Protein AF-I7BJ18-F1 (afdb_monomer_lite)

Organism: Mycoplasma haematolamae (strain Purdue) (NCBI:txid1212765)

Sequence (193 aa):
MALPLHRVFGGVVSLLTAGSVGSVAFSAATNGAGSPAVPQHEGAAPSEDSPQTPAPEGNSGESLTGGAIATTGSSSADQEHASEDEQRSTDNGSKKLYTFQLKGPNPSSVTVLCEEGQKFDFGTDGSQKIYLGCQQDGNTDKFDSGRLLGSGNKVTCTLQSNTTTFECVVESTTKTYKFGQKYGDEYVYLDTL

Secondary structure (DSSP, 8-state):
--PPPP-----------------------------PPP-------------PPPPPPP----------------------------------PPEEEEEEEEESSS-EEEEEEEETT-EEEEEE-TT--EEEEEESSSBSSEEE-TTTT-TTEEEEEEE-TTSSEEEEEEEESS--EEEEEEETTTEEEEEE-

Structure (mmCIF, N/CA/C/O backbone):
data_AF-I7BJ18-F1
#
_entry.id   AF-I7BJ18-F1
#
loop_
_atom_site.group_PDB
_atom_site.id
_atom_site.type_symbol
_atom_site.label_atom_id
_atom_site.label_alt_id
_atom_site.label_comp_id
_atom_site.label_asym_id
_atom_site.label_entity_id
_atom_site.label_seq_id
_atom_site.pdbx_PDB_ins_code
_atom_site.Cartn_x
_atom_site.Cartn_y
_atom_site.Cartn_z
_atom_site.occupancy
_atom_site.B_iso_or_equiv
_atom_site.auth_seq_id
_atom_site.auth_comp_id
_atom_site.auth_asym_id
_atom_site.auth_atom_id
_atom_site.pdbx_PDB_model_num
ATOM 1 N N . MET A 1 1 ? 43.542 24.216 -6.828 1.00 44.41 1 MET A N 1
ATOM 2 C CA . MET A 1 1 ? 42.691 23.544 -5.823 1.00 44.41 1 MET A CA 1
ATOM 3 C C . MET A 1 1 ? 42.474 24.521 -4.681 1.00 44.41 1 MET A C 1
ATOM 5 O O . MET A 1 1 ? 43.457 24.944 -4.091 1.00 44.41 1 MET A O 1
ATOM 9 N N . ALA A 1 2 ? 41.234 24.939 -4.436 1.00 46.25 2 ALA A N 1
ATOM 10 C CA . ALA A 1 2 ? 40.868 25.853 -3.356 1.00 46.25 2 ALA A CA 1
ATOM 11 C C . ALA A 1 2 ? 39.679 25.245 -2.595 1.00 46.25 2 ALA A C 1
ATOM 13 O O . ALA A 1 2 ? 38.726 24.787 -3.222 1.00 46.25 2 ALA A O 1
ATOM 14 N N . LEU A 1 3 ? 39.793 25.175 -1.267 1.00 51.28 3 LEU A N 1
ATOM 15 C CA . LEU A 1 3 ? 38.805 24.601 -0.347 1.00 51.28 3 LEU A CA 1
ATOM 16 C C . LEU A 1 3 ? 37.671 25.606 -0.049 1.00 51.28 3 LEU A C 1
ATOM 18 O O . LEU A 1 3 ? 37.920 26.814 -0.063 1.00 51.28 3 LEU A O 1
ATOM 22 N N . PRO A 1 4 ? 36.444 25.136 0.246 1.00 53.94 4 PRO A N 1
ATOM 23 C CA . PRO A 1 4 ? 35.289 25.997 0.493 1.00 53.94 4 PRO A CA 1
ATOM 24 C C . PRO A 1 4 ? 35.313 26.627 1.896 1.00 53.94 4 PRO A C 1
ATOM 26 O O . PRO A 1 4 ? 35.559 25.953 2.895 1.00 53.94 4 PRO A O 1
ATOM 29 N N . LEU A 1 5 ? 35.003 27.927 1.977 1.00 57.88 5 LEU A N 1
ATOM 30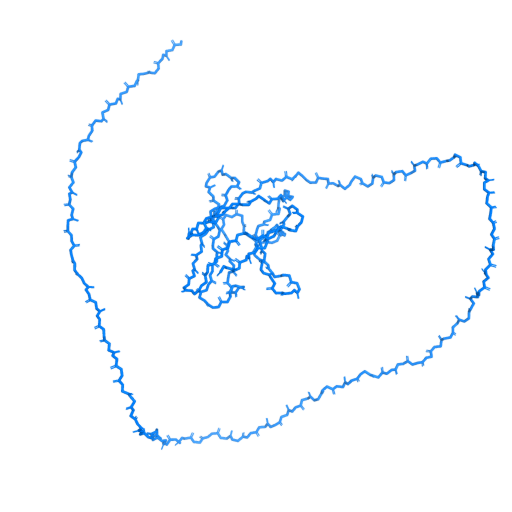 C CA . LEU A 1 5 ? 34.740 28.628 3.238 1.00 57.88 5 LEU A CA 1
ATOM 31 C C . LEU A 1 5 ? 33.285 28.402 3.676 1.00 57.88 5 LEU A C 1
ATOM 33 O O . LEU A 1 5 ? 32.350 28.857 3.017 1.00 57.88 5 LEU A O 1
ATOM 37 N N . HIS A 1 6 ? 33.104 27.774 4.836 1.00 53.34 6 HIS A N 1
ATOM 38 C CA . HIS A 1 6 ? 31.849 27.791 5.581 1.00 53.34 6 HIS A CA 1
ATOM 39 C C . HIS A 1 6 ? 31.593 29.188 6.163 1.00 53.34 6 HIS A C 1
ATOM 41 O O . HIS A 1 6 ? 32.451 29.756 6.839 1.00 53.34 6 HIS A O 1
ATOM 47 N N . ARG A 1 7 ? 30.385 29.725 5.966 1.00 56.47 7 ARG A N 1
ATOM 48 C CA . ARG A 1 7 ? 29.848 30.814 6.792 1.00 56.47 7 ARG A CA 1
ATOM 49 C C . ARG A 1 7 ? 28.524 30.368 7.398 1.00 56.47 7 ARG A C 1
ATOM 51 O O . ARG A 1 7 ? 27.516 30.273 6.710 1.00 56.47 7 ARG A O 1
ATOM 58 N N . VAL A 1 8 ? 28.575 30.078 8.694 1.00 52.97 8 VAL A N 1
ATOM 59 C CA . VAL A 1 8 ? 27.426 29.866 9.575 1.00 52.97 8 VAL A CA 1
ATOM 60 C C . VAL A 1 8 ? 27.087 31.213 10.214 1.00 52.97 8 VAL A C 1
ATOM 62 O O . VAL A 1 8 ? 27.927 31.799 10.887 1.00 52.97 8 VAL A O 1
ATOM 65 N N . PHE A 1 9 ? 25.862 31.684 10.008 1.00 51.16 9 PHE A N 1
ATOM 66 C CA . PHE A 1 9 ? 25.172 32.706 10.803 1.00 51.16 9 PHE A CA 1
ATOM 67 C C . PHE A 1 9 ? 23.719 32.199 10.871 1.00 51.16 9 PHE A C 1
ATOM 69 O O . PHE A 1 9 ? 23.129 31.952 9.829 1.00 51.16 9 PHE A O 1
ATOM 76 N N . GLY A 1 10 ? 23.108 31.856 12.004 1.00 47.41 10 GLY A N 1
ATOM 77 C CA . GLY A 1 10 ? 23.152 32.513 13.306 1.00 47.41 10 GLY A CA 1
ATOM 78 C C . GLY A 1 10 ? 21.965 33.476 13.390 1.00 47.41 10 GLY A C 1
ATOM 79 O O . GLY A 1 10 ? 22.125 34.649 13.081 1.00 47.41 10 GLY A O 1
ATOM 80 N N . GLY A 1 11 ? 20.779 32.980 13.758 1.00 49.50 11 GLY A N 1
ATOM 81 C CA . GLY A 1 11 ? 19.564 33.787 13.911 1.00 49.50 11 GLY A CA 1
ATOM 82 C C . GLY A 1 11 ? 18.607 33.161 14.925 1.00 49.50 11 GLY A C 1
ATOM 83 O O . GLY A 1 11 ? 18.247 31.995 14.810 1.00 49.50 11 GLY A O 1
ATOM 84 N N . VAL A 1 12 ? 18.279 33.934 15.955 1.00 50.31 12 VAL A N 1
ATOM 85 C CA . VAL A 1 12 ? 17.744 33.525 17.259 1.00 50.31 12 VAL A CA 1
ATOM 86 C C . VAL A 1 12 ? 16.208 33.586 17.296 1.00 50.31 12 VAL A C 1
ATOM 88 O O . VAL A 1 12 ? 15.619 34.563 16.859 1.00 50.31 12 VAL A O 1
ATOM 91 N N . VAL A 1 13 ? 15.618 32.508 17.823 1.00 50.69 13 VAL A N 1
ATOM 92 C CA . VAL A 1 13 ? 14.480 32.355 18.761 1.00 50.69 13 VAL A CA 1
ATOM 93 C C . VAL A 1 13 ? 13.380 33.441 18.876 1.00 50.69 13 VAL A C 1
ATOM 95 O O . VAL A 1 13 ? 13.643 34.617 19.103 1.00 50.69 13 VAL A O 1
ATOM 98 N N . SER A 1 14 ? 12.153 32.898 18.969 1.00 49.69 14 SER A N 1
ATOM 99 C CA . SER A 1 14 ? 10.931 33.356 19.665 1.00 49.69 14 SER A CA 1
ATOM 100 C C . SER A 1 14 ? 9.877 34.138 18.888 1.00 49.69 14 SER A C 1
ATOM 102 O O . SER A 1 14 ? 10.062 35.303 18.569 1.00 49.69 14 SER A O 1
ATOM 104 N N . LEU A 1 15 ? 8.680 33.542 18.803 1.00 50.97 15 LEU A N 1
ATOM 105 C CA . LEU A 1 15 ? 7.482 34.105 19.440 1.00 50.97 15 LEU A CA 1
ATOM 106 C C . LEU A 1 15 ? 6.403 3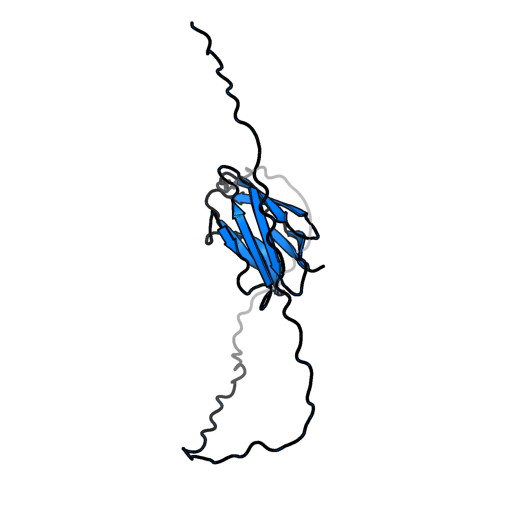3.025 19.620 1.00 50.97 15 LEU A C 1
ATOM 108 O O . LEU A 1 15 ? 5.904 32.443 18.659 1.00 50.97 15 LEU A O 1
ATOM 112 N N . LEU A 1 16 ? 6.060 32.769 20.886 1.00 52.22 16 LEU A N 1
ATOM 113 C CA . LEU A 1 16 ? 4.861 32.048 21.292 1.00 52.22 16 LEU A CA 1
ATOM 114 C C . LEU A 1 16 ? 3.628 32.769 20.737 1.00 52.22 16 LEU A C 1
ATOM 116 O O . LEU A 1 16 ? 3.476 33.971 20.946 1.00 52.22 16 LEU A O 1
ATOM 120 N N . THR A 1 17 ? 2.697 32.027 20.149 1.00 55.44 17 THR A N 1
ATOM 121 C CA . THR A 1 17 ? 1.293 32.448 20.092 1.00 55.44 17 THR A CA 1
ATOM 122 C C . THR A 1 17 ? 0.444 31.397 20.789 1.00 55.44 17 THR A C 1
ATOM 124 O O . THR A 1 17 ? 0.139 30.333 20.262 1.00 55.44 17 THR A O 1
ATOM 127 N N . ALA A 1 18 ? 0.113 31.711 22.041 1.00 52.72 18 ALA A N 1
ATOM 128 C CA . ALA A 1 18 ? -1.008 31.128 22.748 1.00 52.72 18 ALA A CA 1
ATOM 129 C C . ALA A 1 18 ? -2.306 31.630 22.095 1.00 52.72 18 ALA A C 1
ATOM 131 O O . ALA A 1 18 ? -2.473 32.832 21.896 1.00 52.72 18 ALA A O 1
ATOM 132 N N . GLY A 1 19 ? -3.219 30.716 21.775 1.00 41.09 19 GLY A N 1
ATOM 133 C CA . GLY A 1 19 ? -4.549 31.028 21.263 1.00 41.09 19 GLY A CA 1
ATOM 134 C C . GLY A 1 19 ? -5.498 29.888 21.601 1.00 41.09 19 GLY A C 1
ATOM 135 O O . GLY A 1 19 ? -5.289 28.750 21.202 1.00 41.09 19 GLY A O 1
ATOM 136 N N . SER A 1 20 ? -6.479 30.198 22.431 1.00 47.03 20 SER A N 1
ATOM 137 C CA . SER A 1 20 ? -7.282 29.287 23.240 1.00 47.03 20 SER A CA 1
ATOM 138 C C . SER A 1 20 ? -8.720 29.125 22.728 1.00 47.03 20 SER A C 1
ATOM 140 O O . SER A 1 20 ? -9.210 29.980 22.003 1.00 47.03 20 SER A O 1
ATOM 142 N N . VAL A 1 21 ? -9.388 28.084 23.250 1.00 48.81 21 VAL A N 1
ATOM 143 C CA . VAL A 1 21 ? -10.844 27.862 23.436 1.00 48.81 21 VAL A CA 1
ATOM 144 C C . VAL A 1 21 ? -11.797 27.878 22.231 1.00 48.81 21 VAL A C 1
ATOM 146 O O . VAL A 1 21 ? -11.978 28.875 21.545 1.00 48.81 21 VAL A O 1
ATOM 149 N N . GLY A 1 22 ? -12.549 26.779 22.108 1.00 36.59 22 GLY A N 1
ATOM 150 C CA . GLY A 1 22 ? -13.744 26.684 21.272 1.00 36.59 22 GLY A CA 1
ATOM 151 C C . GLY A 1 22 ? -14.438 25.329 21.392 1.00 36.59 22 GLY A C 1
ATOM 152 O O . GLY A 1 22 ? -14.440 24.550 20.448 1.00 36.59 22 GLY A O 1
ATOM 153 N N . SER A 1 23 ? -14.989 25.026 22.567 1.00 46.00 23 SER A N 1
ATOM 154 C CA . SER A 1 23 ? -15.888 23.890 22.784 1.00 46.00 23 SER A CA 1
ATOM 155 C C . SER A 1 23 ? -17.195 24.088 22.009 1.00 46.00 23 SER A C 1
ATOM 157 O O . SER A 1 23 ? -17.813 25.143 22.126 1.00 46.00 23 SER A O 1
ATOM 159 N N . VAL A 1 24 ? -17.680 23.056 21.318 1.00 49.59 24 VAL A N 1
ATOM 160 C CA . VAL A 1 24 ? -19.114 22.897 21.036 1.00 49.59 24 VAL A CA 1
ATOM 161 C C . VAL A 1 24 ? -19.542 21.524 21.531 1.00 49.59 24 VAL A C 1
ATOM 163 O O . VAL A 1 24 ? -18.969 20.503 21.158 1.00 49.59 24 VAL A O 1
ATOM 166 N N . ALA A 1 25 ? -20.518 21.517 22.430 1.00 48.25 25 ALA A N 1
ATOM 167 C CA . ALA A 1 25 ? -21.132 20.318 22.960 1.00 48.25 25 ALA A CA 1
ATOM 168 C C . ALA A 1 25 ? -22.659 20.432 22.839 1.00 48.25 25 ALA A C 1
ATOM 170 O O . ALA A 1 25 ? -23.213 21.521 22.959 1.00 48.25 25 ALA A O 1
ATOM 171 N N . PHE A 1 26 ? -23.277 19.262 22.676 1.00 43.19 26 PHE A N 1
ATOM 172 C CA . PHE A 1 26 ? -24.683 18.898 22.879 1.00 43.19 26 PHE A CA 1
ATOM 173 C C . PHE A 1 26 ? -25.773 19.432 21.939 1.00 43.19 26 PHE A C 1
ATOM 175 O O . PHE A 1 26 ? -26.137 20.602 21.933 1.00 43.19 26 PHE A O 1
ATOM 182 N N . SER A 1 27 ? -26.495 18.478 21.347 1.00 40.78 27 SER A N 1
ATOM 183 C CA . SER A 1 27 ? -27.883 18.243 21.762 1.00 40.78 27 SER A CA 1
ATOM 184 C C . SER A 1 27 ? -28.220 16.755 21.684 1.00 40.78 27 SER A C 1
ATOM 186 O O . SER A 1 27 ? -27.945 16.092 20.687 1.00 40.78 27 SER A O 1
ATOM 188 N N . ALA A 1 28 ? -28.788 16.242 22.774 1.00 45.22 28 ALA A N 1
ATOM 189 C CA . ALA A 1 28 ? -29.385 14.922 22.873 1.00 45.22 28 ALA A CA 1
ATOM 190 C C . ALA A 1 28 ? -30.916 15.051 22.876 1.00 45.22 28 ALA A C 1
ATOM 192 O O . ALA A 1 28 ? -31.449 15.975 23.481 1.00 45.22 28 ALA A O 1
ATOM 193 N N . ALA A 1 29 ? -31.554 14.052 22.261 1.00 43.38 29 ALA A N 1
ATOM 194 C CA . ALA A 1 29 ? -32.883 13.495 22.527 1.00 43.38 29 ALA A CA 1
ATOM 195 C C . ALA A 1 29 ? -34.138 14.384 22.408 1.00 43.38 29 ALA A C 1
ATOM 197 O O . ALA A 1 29 ? -34.368 15.254 23.236 1.00 43.38 29 ALA A O 1
ATOM 198 N N . THR A 1 30 ? -35.075 13.946 21.556 1.00 39.81 30 THR A N 1
ATOM 199 C CA . THR A 1 30 ? -36.433 13.594 22.012 1.00 39.81 30 THR A CA 1
ATOM 200 C C . THR A 1 30 ? -36.936 12.343 21.273 1.00 39.81 30 THR A C 1
ATOM 202 O O . THR A 1 30 ? -37.041 12.310 20.051 1.00 39.81 30 THR A O 1
ATOM 205 N N . ASN A 1 31 ? -37.251 11.289 22.031 1.00 45.75 31 ASN A N 1
ATOM 206 C CA . ASN A 1 31 ? -38.278 10.327 21.635 1.00 45.75 31 ASN A CA 1
ATOM 207 C C . ASN A 1 31 ? -39.625 11.019 21.867 1.00 45.75 31 ASN A C 1
ATOM 209 O O . ASN A 1 31 ? -39.913 11.424 22.992 1.00 45.75 31 ASN A O 1
ATOM 213 N N . GLY A 1 32 ? -40.437 11.155 20.824 1.00 37.66 32 GLY A N 1
ATOM 214 C CA . GLY A 1 32 ? -41.773 11.732 20.912 1.00 37.66 32 GLY A CA 1
ATOM 215 C C . GLY A 1 32 ? -42.575 11.384 19.668 1.00 37.66 32 GLY A C 1
ATOM 216 O O . GLY A 1 32 ? -42.289 11.872 18.581 1.00 37.66 32 GLY A O 1
ATOM 217 N N . ALA A 1 33 ? -43.546 10.494 19.844 1.00 47.16 33 ALA A N 1
ATOM 218 C CA . ALA A 1 33 ? -44.522 10.099 18.844 1.00 47.16 33 ALA A CA 1
ATOM 219 C C . ALA A 1 33 ? -45.285 11.309 18.273 1.00 47.16 33 ALA A C 1
ATOM 221 O O . ALA A 1 33 ? -45.647 12.220 19.015 1.00 47.16 33 ALA A O 1
ATOM 222 N N . GLY A 1 34 ? -45.592 11.279 16.975 1.00 39.56 34 GLY A N 1
ATOM 223 C CA . GLY A 1 34 ? -46.489 12.258 16.360 1.00 39.56 34 GLY A CA 1
ATOM 224 C C . GLY A 1 34 ? -46.372 12.304 14.840 1.00 39.56 34 GLY A C 1
ATOM 225 O O . GLY A 1 34 ? -45.480 12.952 14.316 1.00 39.56 34 GLY A O 1
ATOM 226 N N . SER A 1 35 ? -47.275 11.579 14.178 1.00 43.94 35 SER A N 1
ATOM 227 C CA . SER A 1 35 ? -47.688 11.604 12.76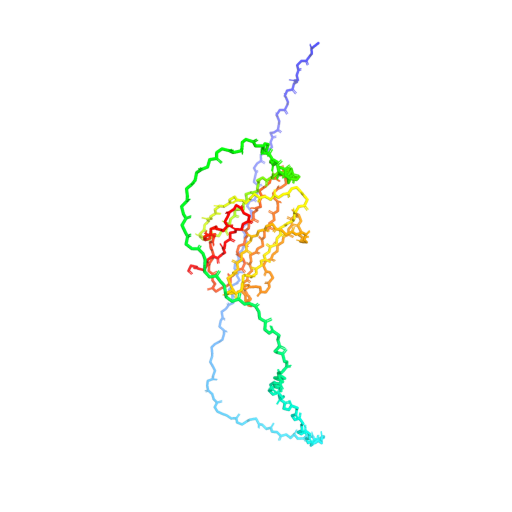5 1.00 43.94 35 SER A CA 1
ATOM 228 C C . SER A 1 35 ? -46.956 12.528 11.772 1.00 43.94 35 SER A C 1
ATOM 230 O O . SER A 1 35 ? -47.000 13.748 11.934 1.00 43.94 35 SER A O 1
ATOM 232 N N . PRO A 1 36 ? -46.473 12.013 10.624 1.00 45.72 36 PRO A N 1
ATOM 233 C CA . PRO A 1 36 ? -46.311 12.850 9.445 1.00 45.72 36 PRO A CA 1
ATOM 234 C C . PRO A 1 36 ? -47.688 13.135 8.826 1.00 45.72 36 PRO A C 1
ATOM 236 O O . PRO A 1 36 ? -48.408 12.228 8.405 1.00 45.72 36 PRO A O 1
ATOM 239 N N . ALA A 1 37 ? -48.055 14.414 8.778 1.00 40.25 37 ALA A N 1
ATOM 240 C CA . ALA A 1 37 ? -49.135 14.899 7.933 1.00 40.25 37 ALA A CA 1
ATOM 241 C C . ALA A 1 37 ? -48.735 14.727 6.458 1.00 40.25 37 ALA A C 1
ATOM 243 O O . ALA A 1 37 ? -47.749 15.303 6.002 1.00 40.25 37 ALA A O 1
ATOM 244 N N . VAL A 1 38 ? -49.514 13.930 5.729 1.00 47.12 38 VAL A N 1
ATOM 245 C CA . VAL A 1 38 ? -49.546 13.882 4.262 1.00 47.12 38 VAL A CA 1
ATOM 246 C C . VAL A 1 38 ? -50.646 14.843 3.798 1.00 47.12 38 VAL A C 1
ATOM 248 O O . VAL A 1 38 ? -51.726 14.866 4.390 1.00 47.12 38 VAL A O 1
ATOM 251 N N . PRO A 1 39 ? -50.371 15.670 2.782 1.00 43.84 39 PRO A N 1
ATOM 252 C CA . PRO A 1 39 ? -51.114 15.570 1.520 1.00 43.84 39 PRO A CA 1
ATOM 253 C C . PRO A 1 39 ? -50.107 15.525 0.357 1.00 43.84 39 PRO A C 1
ATOM 255 O O . PRO A 1 39 ? -49.268 16.406 0.215 1.00 43.84 39 PRO A O 1
ATOM 258 N N . GLN A 1 40 ? -49.979 14.415 -0.369 1.00 44.38 40 GLN A N 1
ATOM 259 C CA . GLN A 1 40 ? -50.828 14.001 -1.492 1.00 44.38 40 GLN A CA 1
ATOM 260 C C . GLN A 1 40 ? -50.900 15.074 -2.591 1.00 44.38 40 GLN A C 1
ATOM 262 O O . GLN A 1 40 ? -51.735 15.972 -2.553 1.00 44.38 40 GLN A O 1
ATOM 267 N N . HIS A 1 41 ? -50.042 14.923 -3.603 1.00 38.09 41 HIS A N 1
ATOM 268 C CA . HIS A 1 41 ? -50.435 15.208 -4.975 1.00 38.09 41 HIS A CA 1
ATOM 269 C C . HIS A 1 41 ? -50.094 13.994 -5.839 1.00 38.09 41 HIS A C 1
ATOM 271 O O . HIS A 1 41 ? -48.963 13.511 -5.863 1.00 38.09 41 HIS A O 1
ATOM 277 N N . GLU A 1 42 ? -51.144 13.485 -6.466 1.00 40.03 42 GLU A N 1
ATOM 278 C CA . GLU A 1 42 ? -51.208 12.322 -7.335 1.00 40.03 42 GLU A CA 1
ATOM 279 C C . GLU A 1 42 ? -50.384 12.484 -8.615 1.00 40.03 42 GLU A C 1
ATOM 281 O O . GLU A 1 42 ? -50.205 13.590 -9.133 1.00 40.03 42 GLU A O 1
ATOM 286 N N . GLY A 1 43 ? -49.947 11.338 -9.141 1.00 33.28 43 GLY A N 1
ATOM 287 C CA . GLY A 1 43 ? -49.306 11.212 -10.443 1.00 33.28 43 GLY A CA 1
ATOM 288 C C . GLY A 1 43 ? -48.987 9.759 -10.806 1.00 33.28 43 GLY A C 1
ATOM 289 O O . GLY A 1 43 ? -47.822 9.402 -10.863 1.00 33.28 43 GLY A O 1
ATOM 290 N N . ALA A 1 44 ? -50.040 8.965 -11.040 1.00 38.69 44 ALA A N 1
ATOM 291 C CA . ALA A 1 44 ? -50.103 7.737 -11.854 1.00 38.69 44 ALA A CA 1
ATOM 292 C C . ALA A 1 44 ? -49.229 6.500 -11.495 1.00 38.69 44 ALA A C 1
ATOM 294 O O . ALA A 1 44 ? -48.052 6.422 -11.812 1.00 38.69 44 ALA A O 1
ATOM 295 N N . ALA A 1 45 ? -49.908 5.529 -10.868 1.00 43.38 45 ALA A N 1
ATOM 296 C CA . ALA A 1 45 ? -50.036 4.077 -11.124 1.00 43.38 45 ALA A CA 1
ATOM 297 C C . ALA A 1 45 ? -48.984 3.249 -11.933 1.00 43.38 45 ALA A C 1
ATOM 299 O O . ALA A 1 45 ? -48.253 3.767 -12.768 1.00 43.38 45 ALA A O 1
ATOM 300 N N . PRO A 1 46 ? -48.963 1.914 -11.709 1.00 45.59 46 PRO A N 1
ATOM 301 C CA . PRO A 1 46 ? -47.790 1.045 -11.783 1.00 45.59 46 PRO A CA 1
ATOM 302 C C . PRO A 1 46 ? -47.629 0.328 -13.130 1.00 45.59 46 PRO A C 1
ATOM 304 O O . PRO A 1 46 ? -48.580 0.152 -13.890 1.00 45.59 46 PRO A O 1
ATOM 307 N N . SER A 1 47 ? -46.431 -0.187 -13.390 1.00 42.97 47 SER A N 1
ATOM 308 C CA . SER A 1 47 ? -46.243 -1.285 -14.339 1.00 42.97 47 SER A CA 1
ATOM 309 C C . SER A 1 47 ? -45.272 -2.288 -13.737 1.00 42.97 47 SER A C 1
ATOM 311 O O . SER A 1 47 ? -44.079 -2.033 -13.589 1.00 42.97 47 SER A O 1
ATOM 313 N N . GLU A 1 48 ? -45.856 -3.405 -13.319 1.00 49.00 48 GLU A N 1
ATOM 314 C CA . GLU A 1 48 ? -45.203 -4.697 -13.212 1.00 49.00 48 GLU A CA 1
ATOM 315 C C . GLU A 1 48 ? -44.641 -5.057 -14.592 1.00 49.00 48 GLU A C 1
ATOM 317 O O . GLU A 1 48 ? -45.390 -5.058 -15.563 1.00 49.00 48 GLU A O 1
ATOM 322 N N . ASP A 1 49 ? -43.349 -5.365 -14.683 1.00 39.66 49 ASP A N 1
ATOM 323 C CA . ASP A 1 49 ? -42.856 -6.289 -15.702 1.00 39.66 49 ASP A CA 1
ATOM 324 C C . ASP A 1 49 ? -41.555 -6.925 -15.205 1.00 39.66 49 ASP A C 1
ATOM 326 O O . ASP A 1 49 ? -40.492 -6.306 -15.133 1.00 39.66 49 ASP A O 1
ATOM 330 N N . SER A 1 50 ? -41.686 -8.173 -14.763 1.00 47.28 50 SER A N 1
ATOM 331 C CA . SER A 1 50 ? -40.570 -9.101 -14.634 1.00 47.28 50 SER A CA 1
ATOM 332 C C . SER A 1 50 ? -40.213 -9.617 -16.022 1.00 47.28 50 SER A C 1
ATOM 334 O O . SER A 1 50 ? -41.104 -10.112 -16.706 1.00 47.28 50 SER A O 1
ATOM 336 N N . PRO A 1 51 ? -38.921 -9.708 -16.360 1.00 45.09 51 PRO A N 1
ATOM 337 C CA . PRO A 1 51 ? -38.482 -10.794 -17.223 1.00 45.09 51 PRO A CA 1
ATOM 338 C C . PRO A 1 51 ? -37.838 -11.890 -16.384 1.00 45.09 51 PRO A C 1
ATOM 340 O O . PRO A 1 51 ? -36.776 -11.732 -15.781 1.00 45.09 51 PRO A O 1
ATOM 343 N N . GLN A 1 52 ? -38.537 -13.018 -16.363 1.00 40.50 52 GLN A N 1
ATOM 344 C CA . GLN A 1 52 ? -38.073 -14.303 -15.877 1.00 40.50 52 GLN A CA 1
ATOM 345 C C . GLN A 1 52 ? -36.754 -14.714 -16.540 1.00 40.50 52 GLN A C 1
ATOM 347 O O . GLN A 1 52 ? -36.547 -14.559 -17.741 1.00 40.50 52 GLN A O 1
ATOM 352 N N . THR A 1 53 ? -35.911 -15.340 -15.731 1.00 42.62 53 THR A N 1
ATOM 353 C CA . THR A 1 53 ? -34.868 -16.281 -16.131 1.00 42.62 53 THR A CA 1
ATOM 354 C C . THR A 1 53 ? -35.439 -17.395 -17.020 1.00 42.62 53 THR A C 1
ATOM 356 O O . THR A 1 53 ? -36.407 -18.040 -16.612 1.00 42.62 53 THR A O 1
ATOM 359 N N . PRO A 1 54 ? -34.794 -17.732 -18.148 1.00 44.66 54 PRO A N 1
ATOM 360 C CA . PRO A 1 54 ? -34.836 -19.084 -18.687 1.00 44.66 54 PRO A CA 1
ATOM 361 C C . PRO A 1 54 ? -33.587 -19.851 -18.239 1.00 44.66 54 PRO A C 1
ATOM 363 O O . PRO A 1 54 ? -32.453 -19.431 -18.466 1.00 44.66 54 PRO A O 1
ATOM 366 N N . ALA A 1 55 ? -33.821 -20.975 -17.567 1.00 44.78 55 ALA A N 1
ATOM 367 C CA . ALA A 1 55 ? -32.834 -22.020 -17.321 1.00 44.78 55 ALA A CA 1
ATOM 368 C C . ALA A 1 55 ? -32.446 -22.716 -18.654 1.00 44.78 55 ALA A C 1
ATOM 370 O O . ALA A 1 55 ? -33.154 -22.553 -19.649 1.00 44.78 55 ALA A O 1
ATOM 371 N N . PRO A 1 56 ? -31.328 -23.464 -18.702 1.00 46.84 56 PRO A N 1
ATOM 372 C CA . PRO A 1 56 ? -30.682 -23.869 -19.946 1.00 46.84 56 PRO A CA 1
ATOM 373 C C . PRO A 1 56 ? -31.435 -25.004 -20.646 1.00 46.84 56 PRO A C 1
ATOM 375 O O . PRO A 1 56 ? -31.725 -26.038 -20.042 1.00 46.84 56 PRO A O 1
ATOM 378 N N . GLU A 1 57 ? -31.689 -24.839 -21.943 1.00 41.66 57 GLU A N 1
ATOM 379 C CA . GLU A 1 57 ? -32.074 -25.943 -22.817 1.00 41.66 57 GLU A CA 1
ATOM 380 C C . GLU A 1 57 ? -30.840 -26.783 -23.147 1.00 41.66 57 GLU A C 1
ATOM 382 O O . GLU A 1 57 ? -29.817 -26.291 -23.629 1.00 41.66 57 GLU A O 1
ATOM 387 N N . GLY A 1 58 ? -30.939 -28.075 -22.841 1.00 35.62 58 GLY A N 1
ATOM 388 C CA . GLY A 1 58 ? -29.963 -29.066 -23.245 1.00 35.62 58 GLY A CA 1
ATOM 389 C C . GLY A 1 58 ? -29.983 -29.277 -24.754 1.00 35.62 58 GLY A C 1
ATOM 390 O O . GLY A 1 58 ? -31.042 -29.334 -25.372 1.00 35.62 58 GLY A O 1
ATOM 391 N N . ASN A 1 59 ? -28.799 -29.493 -25.320 1.00 37.44 59 ASN A N 1
ATOM 392 C CA . ASN A 1 59 ? -28.667 -30.213 -26.574 1.00 37.44 59 ASN A CA 1
ATOM 393 C C . ASN A 1 59 ? -27.867 -31.494 -26.320 1.00 37.44 59 ASN A C 1
ATOM 395 O O . ASN A 1 59 ? -26.718 -31.454 -25.883 1.00 37.44 59 ASN A O 1
ATOM 399 N N . SER A 1 60 ? -28.534 -32.622 -26.546 1.00 41.44 60 SER A N 1
ATOM 400 C CA . SER A 1 60 ? -27.991 -33.978 -26.522 1.00 41.44 60 SER A CA 1
ATOM 401 C C . SER A 1 60 ? -27.859 -34.472 -27.961 1.00 41.44 60 SER A C 1
ATOM 403 O O . SER A 1 60 ? -28.773 -34.258 -28.750 1.00 41.44 60 SER A O 1
ATOM 405 N N . GLY A 1 61 ? -26.778 -35.203 -28.250 1.00 36.94 61 GLY A N 1
ATOM 406 C CA . GLY A 1 61 ? -26.526 -35.908 -29.521 1.00 36.94 61 GLY A CA 1
ATOM 407 C C . GLY A 1 61 ? -25.434 -35.216 -30.343 1.00 36.94 61 GLY A C 1
ATOM 408 O O . GLY A 1 61 ? -25.483 -34.008 -30.514 1.00 36.94 61 GLY A O 1
ATOM 409 N N . GLU A 1 62 ? -24.370 -35.850 -30.834 1.00 39.38 62 GLU A N 1
ATOM 410 C CA . GLU A 1 62 ? -24.061 -37.253 -31.151 1.00 39.38 62 GLU A CA 1
ATOM 411 C C . GLU A 1 62 ? -22.538 -37.449 -30.953 1.00 39.38 62 GLU A C 1
ATOM 413 O O . GLU A 1 62 ? -21.741 -36.581 -31.290 1.00 39.38 62 GLU A O 1
ATOM 418 N N . SER A 1 63 ? -22.079 -38.448 -30.196 1.00 41.97 63 SER A N 1
ATOM 419 C CA . SER A 1 63 ? -21.693 -39.787 -30.672 1.00 41.97 63 SER A CA 1
ATOM 420 C C . SER A 1 63 ? -20.687 -39.804 -31.833 1.00 41.97 63 SER A C 1
ATOM 422 O O . SER A 1 63 ? -21.083 -39.936 -32.984 1.00 41.97 63 SER A O 1
ATOM 424 N N . LEU A 1 64 ? -19.386 -39.837 -31.513 1.00 45.25 64 LEU A N 1
ATOM 425 C CA . LEU A 1 64 ? -18.396 -40.571 -32.308 1.00 45.25 64 LEU A CA 1
ATOM 426 C C . LEU A 1 64 ? -17.444 -41.355 -31.389 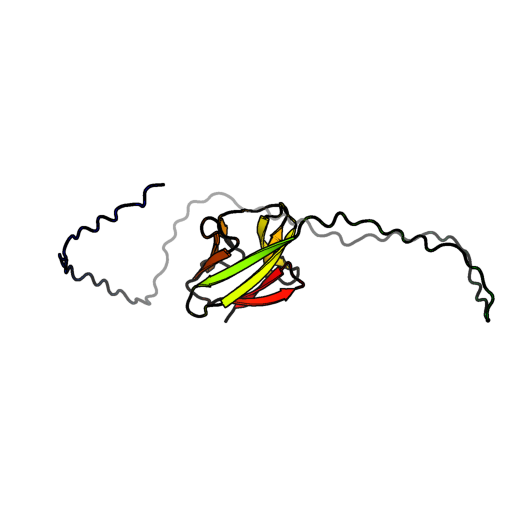1.00 45.25 64 LEU A C 1
ATOM 428 O O . LEU A 1 64 ? -16.575 -40.826 -30.707 1.00 45.25 64 LEU A O 1
ATOM 432 N N . THR A 1 65 ? -17.715 -42.654 -31.390 1.00 43.53 65 THR A N 1
ATOM 433 C CA . THR A 1 65 ? -16.873 -43.834 -31.165 1.00 43.53 65 THR A CA 1
ATOM 434 C C . THR A 1 65 ? -15.358 -43.703 -31.365 1.00 43.53 65 THR A C 1
ATOM 436 O O . THR A 1 65 ? -14.899 -43.166 -32.368 1.00 43.53 65 THR A O 1
ATOM 439 N N . GLY A 1 66 ? -14.625 -44.430 -30.509 1.00 37.34 66 GLY A N 1
ATOM 440 C CA . GLY A 1 66 ? -13.287 -44.979 -30.775 1.00 37.34 66 GLY A CA 1
ATOM 441 C C . GLY A 1 66 ? -12.250 -44.518 -29.752 1.00 37.34 66 GLY A C 1
ATOM 442 O O . GLY A 1 66 ? -11.960 -43.340 -29.668 1.00 37.34 66 GLY A O 1
ATOM 443 N N . GLY A 1 67 ? -11.620 -45.343 -28.926 1.00 36.06 67 GLY A N 1
ATOM 444 C CA . GLY A 1 67 ? -11.606 -46.785 -28.745 1.00 36.06 67 GLY A CA 1
ATOM 445 C C . GLY A 1 67 ? -10.611 -47.048 -27.610 1.00 36.06 67 GLY A C 1
ATOM 446 O O . GLY A 1 67 ? -9.563 -46.409 -27.539 1.00 36.06 67 GLY A O 1
ATOM 447 N N . ALA A 1 68 ? -10.963 -47.935 -26.685 1.00 41.81 68 ALA A N 1
ATOM 448 C CA . ALA A 1 68 ? -10.061 -48.380 -25.636 1.00 41.81 68 ALA A CA 1
ATOM 449 C C . ALA A 1 68 ? -9.062 -49.390 -26.210 1.00 41.81 68 ALA A C 1
ATOM 451 O O . ALA A 1 68 ? -9.468 -50.366 -26.838 1.00 41.81 68 ALA A O 1
ATOM 452 N N . ILE A 1 69 ? -7.777 -49.204 -25.920 1.00 46.97 69 ILE A N 1
ATOM 453 C CA . ILE A 1 69 ? -6.830 -50.313 -25.803 1.00 46.97 69 ILE A CA 1
ATOM 454 C C . ILE A 1 69 ? -5.822 -49.974 -24.714 1.00 46.97 69 ILE A C 1
ATOM 456 O O . ILE A 1 69 ? -4.985 -49.086 -24.848 1.00 46.97 69 ILE A O 1
ATOM 460 N N . ALA A 1 70 ? -5.953 -50.702 -23.611 1.00 43.88 70 ALA A N 1
ATOM 461 C CA . ALA A 1 70 ? -4.893 -50.893 -22.648 1.00 43.88 70 ALA A CA 1
ATOM 462 C C . ALA A 1 70 ? -3.761 -51.685 -23.314 1.00 43.88 70 ALA A C 1
ATOM 464 O O . ALA A 1 70 ? -4.021 -52.744 -23.884 1.00 43.88 70 ALA A O 1
ATOM 465 N N . THR A 1 71 ? -2.521 -51.220 -23.168 1.00 43.00 71 THR A N 1
ATOM 466 C CA . THR A 1 71 ? -1.340 -52.068 -23.350 1.00 43.00 71 THR A CA 1
ATOM 467 C C . THR A 1 71 ? -0.412 -51.889 -22.159 1.00 43.00 71 THR A C 1
ATOM 469 O O . THR A 1 71 ? 0.103 -50.814 -21.868 1.00 43.00 71 THR A O 1
ATOM 472 N N . THR A 1 72 ? -0.274 -52.997 -21.451 1.00 44.16 72 THR A N 1
ATOM 473 C CA . THR A 1 72 ? 0.643 -53.310 -20.365 1.00 44.16 72 THR A CA 1
ATOM 474 C C . THR A 1 72 ? 2.100 -53.300 -20.846 1.00 44.16 72 THR A C 1
ATOM 476 O O . THR A 1 72 ? 2.380 -53.803 -21.928 1.00 44.16 72 THR A O 1
ATOM 479 N N . GLY A 1 73 ? 3.032 -52.885 -19.981 1.00 37.72 73 GLY A N 1
ATOM 480 C CA . GLY A 1 73 ? 4.324 -53.576 -19.853 1.00 37.72 73 GLY A CA 1
ATOM 481 C C . GLY A 1 73 ? 5.585 -52.921 -20.437 1.00 37.72 73 GLY A C 1
ATOM 482 O O . GLY A 1 73 ? 5.860 -53.026 -21.620 1.00 37.72 73 GLY A O 1
ATOM 483 N N . SER A 1 74 ? 6.403 -52.414 -19.509 1.00 41.66 74 SER A N 1
ATOM 484 C CA . SER A 1 74 ? 7.849 -52.662 -19.345 1.00 41.66 74 SER A CA 1
ATOM 485 C C . SER A 1 74 ? 8.899 -52.230 -20.392 1.00 41.66 74 SER A C 1
ATOM 487 O O . SER A 1 74 ? 9.075 -52.853 -21.429 1.00 41.66 74 SER A O 1
ATOM 489 N N . SER A 1 75 ? 9.751 -51.314 -19.906 1.00 43.47 75 SER A N 1
ATOM 490 C CA . SER A 1 75 ? 11.226 -51.405 -19.844 1.00 43.47 75 SER A CA 1
ATOM 491 C C . SER A 1 75 ? 12.084 -51.148 -21.098 1.00 43.47 75 SER A C 1
ATOM 493 O O . SER A 1 75 ? 12.233 -52.003 -21.958 1.00 43.47 75 SER A O 1
ATOM 495 N N . SER A 1 76 ? 12.786 -50.007 -21.020 1.00 46.53 76 SER A N 1
ATOM 496 C CA . SER A 1 76 ? 14.220 -49.779 -21.295 1.00 46.53 76 SER A CA 1
ATOM 497 C C . SER A 1 76 ? 14.789 -50.048 -22.695 1.00 46.53 76 SER A C 1
ATOM 499 O O . SER A 1 76 ? 15.031 -51.196 -23.048 1.00 46.53 76 SER A O 1
ATOM 501 N N . ALA A 1 77 ? 15.193 -48.979 -23.393 1.00 44.62 77 ALA A N 1
ATOM 502 C CA . ALA A 1 77 ? 16.579 -48.769 -23.839 1.00 44.62 77 ALA A CA 1
ATOM 503 C C . ALA A 1 77 ? 16.746 -47.393 -24.512 1.00 44.62 77 ALA A C 1
ATOM 505 O O . ALA A 1 77 ? 15.889 -46.941 -25.264 1.00 44.62 77 ALA A O 1
ATOM 506 N N . ASP A 1 78 ? 17.872 -46.779 -24.173 1.00 48.62 78 ASP A N 1
ATOM 507 C CA . ASP A 1 78 ? 18.554 -45.589 -24.677 1.00 48.62 78 ASP A CA 1
ATOM 508 C C . ASP A 1 78 ? 18.102 -44.980 -26.014 1.00 48.62 78 ASP A C 1
ATOM 510 O O . ASP A 1 78 ? 18.238 -45.577 -27.084 1.00 48.62 78 ASP A O 1
ATOM 514 N N . GLN A 1 79 ? 17.730 -43.699 -25.957 1.00 49.66 79 GLN A N 1
ATOM 515 C CA . GLN A 1 79 ? 17.953 -42.788 -27.072 1.00 49.66 79 GLN A CA 1
ATOM 516 C C . GLN A 1 79 ? 18.340 -41.405 -26.535 1.00 49.66 79 GLN A C 1
ATOM 518 O O . GLN A 1 79 ? 17.503 -40.611 -26.112 1.00 49.66 79 GLN A O 1
ATOM 523 N N . GLU A 1 80 ? 19.648 -41.144 -26.531 1.00 52.44 80 GLU A N 1
ATOM 524 C CA . GLU A 1 80 ? 20.197 -39.793 -26.526 1.00 52.44 80 GLU A CA 1
ATOM 525 C C . GLU A 1 80 ? 19.658 -39.051 -27.752 1.00 52.44 80 GLU A C 1
ATOM 527 O O . GLU A 1 80 ? 19.997 -39.389 -28.886 1.00 52.44 80 GLU A O 1
ATOM 532 N N . HIS A 1 81 ? 18.839 -38.025 -27.541 1.00 45.25 81 HIS A N 1
ATOM 533 C CA . HIS A 1 81 ? 18.764 -36.921 -28.484 1.00 45.25 81 HIS A CA 1
ATOM 534 C C . HIS A 1 81 ? 18.275 -35.662 -27.776 1.00 45.25 81 HIS A C 1
ATOM 536 O O . HIS A 1 81 ? 17.136 -35.589 -27.330 1.00 45.25 81 HIS A O 1
ATOM 542 N N . ALA A 1 82 ? 19.213 -34.721 -27.671 1.00 51.44 82 ALA A N 1
ATOM 543 C CA . ALA A 1 82 ? 19.045 -33.284 -27.535 1.00 51.44 82 ALA A CA 1
ATOM 544 C C . ALA A 1 82 ? 17.866 -32.810 -26.676 1.00 51.44 82 ALA A C 1
ATOM 546 O O . ALA A 1 82 ? 16.728 -32.717 -27.127 1.00 51.44 82 ALA A O 1
ATOM 547 N N . SER A 1 83 ? 18.208 -32.387 -25.461 1.00 49.69 83 SER A N 1
ATOM 548 C CA . SER A 1 83 ? 17.484 -31.367 -24.720 1.00 49.69 83 SER A CA 1
ATOM 549 C C . SER A 1 83 ? 17.246 -30.156 -25.628 1.00 49.69 83 SER A C 1
ATOM 551 O O . SER A 1 83 ? 18.090 -29.268 -25.740 1.00 49.69 83 SER A O 1
ATOM 553 N N . GLU A 1 84 ? 16.092 -30.104 -26.283 1.00 47.81 84 GLU A N 1
ATOM 554 C CA . GLU A 1 84 ? 15.474 -28.832 -26.621 1.00 47.81 84 GLU A CA 1
ATOM 555 C C . GLU A 1 84 ? 14.895 -28.298 -25.311 1.00 47.81 84 GLU A C 1
ATOM 557 O O . GLU A 1 84 ? 13.703 -28.384 -25.021 1.00 47.81 84 GLU A O 1
ATOM 562 N N . ASP A 1 85 ? 15.805 -27.782 -24.480 1.00 45.44 85 ASP A N 1
ATOM 563 C CA . ASP A 1 85 ? 15.514 -26.630 -23.646 1.00 45.44 85 ASP A CA 1
ATOM 564 C C . ASP A 1 85 ? 14.957 -25.566 -24.605 1.00 45.44 85 ASP A C 1
ATOM 566 O O . ASP A 1 85 ? 15.681 -24.711 -25.120 1.00 45.44 85 ASP A O 1
ATOM 570 N N . GLU A 1 86 ? 13.641 -25.583 -24.835 1.00 43.56 86 GLU A N 1
ATOM 571 C CA . GLU A 1 86 ? 12.890 -24.347 -25.007 1.00 43.56 86 GLU A CA 1
ATOM 572 C C . GLU A 1 86 ? 12.986 -23.594 -23.675 1.00 43.56 86 GLU A C 1
ATOM 574 O O . GLU A 1 86 ? 12.018 -23.384 -22.942 1.00 43.56 86 GLU A O 1
ATOM 579 N N . GLN A 1 87 ? 14.203 -23.133 -23.387 1.00 50.97 87 GLN A N 1
ATOM 580 C CA . GLN A 1 87 ? 14.459 -21.935 -22.638 1.00 50.97 87 GLN A CA 1
ATOM 581 C C . GLN A 1 87 ? 13.882 -20.819 -23.497 1.00 50.97 87 GLN A C 1
ATOM 583 O O . GLN A 1 87 ? 14.570 -20.081 -24.203 1.00 50.97 87 GLN A O 1
ATOM 588 N N . ARG A 1 88 ? 12.550 -20.733 -23.451 1.00 42.62 88 ARG A N 1
ATOM 589 C CA . ARG A 1 88 ? 11.823 -19.502 -23.642 1.00 42.62 88 ARG A CA 1
ATOM 590 C C . ARG A 1 88 ? 12.481 -18.590 -22.627 1.00 42.62 88 ARG A C 1
ATOM 592 O O . ARG A 1 88 ? 12.213 -18.685 -21.433 1.00 42.62 88 ARG A O 1
ATOM 599 N N . SER A 1 89 ? 13.450 -17.814 -23.095 1.00 47.53 89 SER A N 1
ATOM 600 C CA . SER A 1 89 ? 13.928 -16.633 -22.409 1.00 47.53 89 SER A CA 1
ATOM 601 C C . SER A 1 89 ? 12.684 -15.780 -22.247 1.00 47.53 89 SER A C 1
ATOM 603 O O . SER A 1 89 ? 12.337 -14.996 -23.126 1.00 47.53 89 SER A O 1
ATOM 605 N N . THR A 1 90 ? 11.929 -16.050 -21.182 1.00 47.81 90 THR A N 1
ATOM 606 C CA . THR A 1 90 ? 10.951 -15.138 -20.636 1.00 47.81 90 THR A CA 1
ATOM 607 C C . THR A 1 90 ? 11.778 -13.897 -20.443 1.00 47.81 90 THR A C 1
ATOM 609 O O . THR A 1 90 ? 12.749 -13.928 -19.684 1.00 47.81 90 THR A O 1
ATOM 612 N N . ASP A 1 91 ? 11.502 -12.900 -21.276 1.00 50.66 91 ASP A N 1
ATOM 613 C CA . ASP A 1 91 ? 12.080 -11.577 -21.188 1.00 50.66 91 ASP A CA 1
ATOM 614 C C . ASP A 1 91 ? 11.929 -11.176 -19.722 1.00 50.66 91 ASP A C 1
ATOM 616 O O . ASP A 1 91 ? 10.824 -10.920 -19.243 1.00 50.66 91 ASP A O 1
ATOM 620 N N . ASN A 1 92 ? 13.005 -11.364 -18.955 1.00 57.34 92 ASN A N 1
ATOM 621 C CA . ASN A 1 92 ? 12.995 -11.207 -17.513 1.00 57.34 92 ASN A CA 1
ATOM 622 C C . ASN A 1 92 ? 13.115 -9.704 -17.336 1.00 57.34 92 ASN A C 1
ATOM 624 O O . ASN A 1 92 ? 14.203 -9.187 -17.071 1.00 57.34 92 ASN A O 1
ATOM 628 N N . GLY A 1 93 ? 12.000 -9.018 -17.599 1.00 70.19 93 GLY A N 1
ATOM 629 C CA . GLY A 1 93 ? 11.884 -7.583 -17.462 1.00 70.19 93 GLY A CA 1
ATOM 630 C C . GLY A 1 93 ? 12.495 -7.190 -16.128 1.00 70.19 93 GLY A C 1
ATOM 631 O O . GLY A 1 93 ? 12.301 -7.875 -15.116 1.00 70.19 93 GLY A O 1
ATOM 632 N N . SER A 1 94 ? 13.315 -6.141 -16.140 1.00 90.12 94 SER A N 1
ATOM 633 C CA . SER A 1 94 ? 14.034 -5.695 -14.952 1.00 90.12 94 SER A CA 1
ATOM 634 C C . SER A 1 94 ? 13.056 -5.579 -13.783 1.00 90.12 94 SER A C 1
ATOM 636 O O . SER A 1 94 ? 12.094 -4.816 -13.842 1.00 90.12 94 SER A O 1
ATOM 638 N N . LYS A 1 95 ? 13.264 -6.351 -12.714 1.00 93.00 95 LYS A N 1
ATOM 639 C CA . LYS A 1 95 ? 12.405 -6.278 -11.528 1.00 93.00 95 LYS A CA 1
ATOM 640 C C . LYS A 1 95 ? 12.898 -5.187 -10.587 1.00 93.00 95 LYS A C 1
ATOM 642 O O . LYS A 1 95 ? 14.100 -5.033 -10.371 1.00 93.00 95 LYS A O 1
ATOM 647 N N . LYS A 1 96 ? 11.972 -4.447 -9.983 1.00 93.69 96 LYS A N 1
ATOM 648 C CA . LYS A 1 96 ? 12.251 -3.347 -9.062 1.00 93.69 96 LYS A CA 1
ATOM 649 C C . LYS A 1 96 ? 11.491 -3.529 -7.754 1.00 93.69 96 LYS A C 1
ATOM 651 O O . LYS A 1 96 ? 10.299 -3.821 -7.744 1.00 93.69 96 LYS A O 1
ATOM 656 N N . LEU A 1 97 ? 12.210 -3.372 -6.642 1.00 95.38 97 LEU A N 1
ATOM 657 C CA . LEU A 1 97 ? 11.672 -3.545 -5.296 1.00 95.38 97 LEU A CA 1
ATOM 658 C C . LEU A 1 97 ? 11.159 -2.211 -4.743 1.00 95.38 97 LEU A C 1
ATOM 660 O O . LEU A 1 97 ? 11.894 -1.220 -4.683 1.00 95.38 97 LEU A O 1
ATOM 664 N N . TYR A 1 98 ? 9.915 -2.219 -4.287 1.00 96.31 98 TYR A N 1
ATOM 665 C CA . TYR A 1 98 ? 9.236 -1.081 -3.685 1.00 96.31 98 TYR A CA 1
ATOM 666 C C . TYR A 1 98 ? 8.867 -1.388 -2.242 1.00 96.31 98 TYR A C 1
ATOM 668 O O . TYR A 1 98 ? 8.550 -2.526 -1.903 1.00 96.31 98 TYR A O 1
ATOM 676 N N . THR A 1 99 ? 8.929 -0.378 -1.380 1.00 97.50 99 THR A N 1
ATOM 677 C CA . THR A 1 99 ? 8.603 -0.509 0.045 1.00 97.50 99 THR A CA 1
ATOM 678 C C . THR A 1 99 ? 7.353 0.292 0.360 1.00 97.50 99 THR A C 1
ATOM 680 O O . THR A 1 99 ? 7.292 1.476 0.061 1.00 97.50 99 THR A O 1
ATOM 683 N N . PHE A 1 100 ? 6.376 -0.317 1.016 1.00 97.88 100 PHE A N 1
ATOM 684 C CA . PHE A 1 100 ? 5.150 0.337 1.460 1.00 97.88 100 PHE A CA 1
ATOM 685 C C . PHE A 1 100 ? 5.168 0.425 2.977 1.00 97.88 100 PHE A C 1
ATOM 687 O O . PHE A 1 100 ? 5.294 -0.593 3.652 1.00 97.88 100 PHE A O 1
ATOM 694 N N . GLN A 1 101 ? 5.047 1.636 3.515 1.00 97.75 101 GLN A N 1
ATOM 695 C CA . GLN A 1 101 ? 5.030 1.898 4.950 1.00 97.75 101 GLN A CA 1
ATOM 696 C C . GLN A 1 101 ? 3.652 2.394 5.365 1.00 97.75 101 GLN A C 1
ATOM 698 O O . GLN A 1 101 ? 3.299 3.539 5.094 1.00 97.75 101 GLN A O 1
ATOM 703 N N . LEU A 1 102 ? 2.890 1.562 6.064 1.00 97.31 102 LEU A N 1
ATOM 704 C CA . LEU A 1 102 ? 1.621 1.964 6.645 1.00 97.31 102 LEU A CA 1
ATOM 705 C C . LEU A 1 102 ? 1.882 2.762 7.923 1.00 97.31 102 LEU A C 1
ATOM 707 O O . LEU A 1 102 ? 2.479 2.255 8.874 1.00 97.31 102 LEU A O 1
ATOM 711 N N . LYS A 1 103 ? 1.438 4.014 7.941 1.00 94.12 103 LYS A N 1
ATOM 712 C CA . LYS A 1 103 ? 1.416 4.902 9.102 1.00 94.12 103 LYS A CA 1
ATOM 713 C C . LYS A 1 103 ? 0.055 4.807 9.784 1.00 94.12 103 LYS A C 1
ATOM 715 O O . LYS A 1 103 ? -0.977 4.637 9.135 1.00 94.12 103 LYS A O 1
ATOM 720 N N . GLY A 1 104 ? 0.053 4.957 11.101 1.00 84.56 104 GLY A N 1
ATOM 721 C CA . GLY A 1 104 ? -1.157 4.922 11.913 1.00 84.56 104 GLY A CA 1
ATOM 722 C C . GLY A 1 104 ? -0.899 4.299 13.284 1.00 84.56 104 GLY A C 1
ATOM 723 O O . GLY A 1 104 ? 0.258 4.187 13.690 1.00 84.56 104 GLY A O 1
ATOM 724 N N . PRO A 1 105 ? -1.962 3.867 13.985 1.00 84.69 105 PRO A N 1
ATOM 725 C CA . PRO A 1 105 ? -1.852 3.239 15.303 1.00 84.69 105 PRO A CA 1
ATOM 726 C C . PRO A 1 105 ? -1.034 1.941 15.294 1.00 84.69 105 PRO A C 1
ATOM 728 O O . PRO A 1 105 ? -0.387 1.615 16.282 1.00 84.69 105 PRO A O 1
ATOM 731 N N . ASN A 1 106 ? -1.052 1.223 14.167 1.00 87.06 106 ASN A N 1
ATOM 732 C CA . ASN A 1 106 ? -0.349 -0.041 13.967 1.00 87.06 106 ASN A CA 1
ATOM 733 C C . ASN A 1 106 ? 0.588 0.082 12.758 1.00 87.06 106 ASN A C 1
ATOM 735 O O . ASN A 1 106 ? 0.234 -0.353 11.657 1.00 87.06 106 ASN A O 1
ATOM 739 N N . PRO A 1 107 ? 1.754 0.732 12.918 1.00 92.94 107 PRO A N 1
ATOM 740 C CA . PRO A 1 107 ? 2.667 0.922 11.808 1.00 92.94 107 PRO A CA 1
ATOM 741 C C . PRO A 1 107 ? 3.189 -0.426 11.304 1.00 92.94 107 PRO A C 1
ATOM 743 O O . PRO A 1 107 ? 3.553 -1.301 12.089 1.00 92.94 107 PRO A O 1
ATOM 746 N N . SER A 1 108 ? 3.236 -0.596 9.986 1.00 96.62 108 SER A N 1
ATOM 747 C CA . SER A 1 108 ? 3.765 -1.806 9.346 1.00 96.62 108 SER A CA 1
ATOM 748 C C . SER A 1 108 ? 4.488 -1.459 8.050 1.00 96.62 108 SER A C 1
ATOM 750 O O . SER A 1 108 ? 4.264 -0.400 7.469 1.00 96.62 108 SER A O 1
ATOM 752 N N . SER A 1 109 ? 5.395 -2.331 7.615 1.00 97.12 109 SER A N 1
ATOM 753 C CA . SER A 1 109 ? 6.155 -2.151 6.380 1.00 97.12 109 SER A CA 1
ATOM 754 C C . SER A 1 109 ? 6.199 -3.459 5.609 1.00 97.12 109 SER A C 1
ATOM 756 O O . SER A 1 109 ? 6.354 -4.521 6.210 1.00 97.12 109 SER A O 1
ATOM 758 N N . VAL A 1 110 ? 6.080 -3.381 4.290 1.00 97.75 110 VAL A N 1
ATOM 759 C CA . VAL A 1 110 ? 6.176 -4.534 3.395 1.00 97.75 110 VAL A CA 1
ATOM 760 C C . VAL A 1 110 ? 6.891 -4.141 2.114 1.00 97.75 110 VAL A C 1
ATOM 762 O O . VAL A 1 110 ? 6.824 -2.993 1.680 1.00 97.75 110 VAL A O 1
ATOM 765 N N . THR A 1 111 ? 7.585 -5.095 1.506 1.00 97.25 111 THR A N 1
ATOM 766 C CA . THR A 1 111 ? 8.207 -4.918 0.198 1.00 97.25 111 THR A CA 1
ATOM 767 C C . THR A 1 111 ? 7.455 -5.700 -0.867 1.00 97.25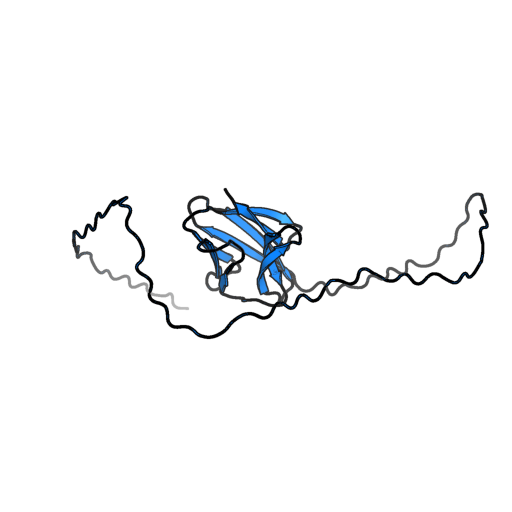 111 THR A C 1
ATOM 769 O O . THR A 1 111 ? 7.022 -6.829 -0.624 1.00 97.25 111 THR A O 1
ATOM 772 N N . VAL A 1 112 ? 7.314 -5.099 -2.043 1.00 96.88 112 VAL A N 1
ATOM 773 C CA . VAL A 1 112 ? 6.675 -5.681 -3.225 1.00 96.88 112 VAL A CA 1
ATOM 774 C C . VAL A 1 112 ? 7.636 -5.546 -4.400 1.00 96.88 112 VAL A C 1
ATOM 776 O O . VAL A 1 112 ? 8.245 -4.491 -4.591 1.00 96.88 112 VAL A O 1
ATOM 779 N N . LEU A 1 113 ? 7.815 -6.625 -5.152 1.00 95.56 113 LEU A N 1
ATOM 780 C CA . LEU A 1 113 ? 8.666 -6.675 -6.332 1.00 95.56 113 LEU A CA 1
ATOM 781 C C . LEU A 1 113 ? 7.781 -6.545 -7.573 1.00 95.56 113 LEU A C 1
ATOM 783 O O . LEU A 1 113 ? 6.906 -7.378 -7.756 1.00 95.56 113 LEU A O 1
ATOM 787 N N . CYS A 1 114 ? 8.017 -5.532 -8.404 1.00 93.44 114 CYS A N 1
ATOM 788 C CA . CYS A 1 114 ? 7.280 -5.322 -9.653 1.00 93.44 114 CYS A CA 1
ATOM 789 C C . CYS A 1 114 ? 8.204 -5.412 -10.857 1.00 93.44 114 CYS A C 1
ATOM 791 O O . CYS A 1 114 ? 9.394 -5.107 -10.752 1.00 93.44 114 CYS A O 1
ATOM 793 N N . GLU A 1 115 ? 7.653 -5.755 -12.012 1.00 93.94 115 GLU A N 1
ATOM 794 C CA . GLU A 1 115 ? 8.355 -5.578 -13.281 1.00 93.94 115 GLU A CA 1
ATOM 795 C C . GLU A 1 115 ? 8.450 -4.088 -13.639 1.00 93.94 115 GLU A C 1
ATOM 797 O O . GLU A 1 115 ? 7.616 -3.265 -13.244 1.00 93.94 115 GLU A O 1
ATOM 802 N N . GLU A 1 116 ? 9.494 -3.714 -14.374 1.00 90.06 116 GLU A N 1
ATOM 803 C CA . GLU A 1 116 ? 9.683 -2.345 -14.840 1.00 90.06 116 GLU A CA 1
ATOM 804 C C . GLU A 1 116 ? 8.495 -1.879 -15.699 1.00 90.06 116 GLU A C 1
ATOM 806 O O . GLU A 1 116 ? 8.039 -2.571 -16.605 1.00 90.06 116 GLU A O 1
ATOM 811 N N . GLY A 1 117 ? 7.976 -0.686 -15.395 1.00 88.44 117 GLY A N 1
ATOM 812 C CA . GLY A 1 117 ? 6.819 -0.100 -16.079 1.00 88.44 117 GLY A CA 1
ATOM 813 C C . GLY A 1 117 ? 5.461 -0.433 -15.456 1.00 88.44 117 GLY A C 1
ATOM 814 O O . GLY A 1 117 ? 4.494 0.274 -15.743 1.00 88.44 117 GLY A O 1
ATOM 815 N N . GLN A 1 118 ? 5.378 -1.424 -14.561 1.00 92.62 118 GLN A N 1
ATOM 816 C CA . GLN A 1 118 ? 4.161 -1.666 -13.786 1.00 92.62 118 GLN A CA 1
ATOM 817 C C . GLN A 1 118 ? 3.919 -0.544 -12.767 1.00 92.62 118 GLN A C 1
ATOM 819 O O . GLN A 1 118 ? 4.845 0.073 -12.230 1.00 92.62 118 GLN A O 1
ATOM 824 N N . LYS A 1 119 ? 2.641 -0.279 -12.506 1.00 93.50 119 LYS A N 1
ATOM 825 C CA . LYS A 1 119 ? 2.148 0.723 -11.559 1.00 93.50 119 LYS A CA 1
ATOM 826 C C . LYS A 1 119 ? 1.543 0.042 -10.338 1.00 93.50 119 LYS A C 1
ATOM 828 O O . LYS A 1 119 ? 1.445 -1.180 -10.287 1.00 93.50 119 LYS A O 1
ATOM 833 N N . PHE A 1 120 ? 1.141 0.837 -9.354 1.00 94.56 120 PHE A N 1
ATOM 834 C CA . PHE A 1 120 ? 0.526 0.329 -8.133 1.00 94.56 120 PHE A CA 1
ATOM 835 C C . PHE A 1 120 ? -0.948 0.667 -8.099 1.00 94.56 120 PHE A C 1
ATOM 837 O O . PHE A 1 120 ? -1.346 1.780 -8.458 1.00 94.56 120 PHE A O 1
ATOM 844 N N . ASP A 1 121 ? -1.730 -0.284 -7.608 1.00 96.56 121 ASP A N 1
ATOM 845 C CA . ASP A 1 121 ? -3.111 -0.034 -7.244 1.00 96.56 121 ASP A CA 1
ATOM 846 C C . ASP A 1 121 ? -3.583 -1.022 -6.172 1.00 96.56 121 ASP A C 1
ATOM 848 O O . ASP A 1 121 ? -2.941 -2.045 -5.893 1.00 96.56 121 ASP A O 1
ATOM 852 N N . PHE A 1 122 ? -4.724 -0.705 -5.575 1.00 96.88 122 PHE A N 1
ATOM 853 C CA . PHE A 1 122 ? -5.469 -1.635 -4.749 1.00 96.88 122 PHE A CA 1
ATOM 854 C C . PHE A 1 122 ? -6.403 -2.484 -5.613 1.00 96.88 122 PHE A C 1
ATOM 856 O O . PHE A 1 122 ? -6.999 -2.010 -6.576 1.00 96.88 122 PHE A O 1
ATOM 863 N N . GLY A 1 123 ? -6.567 -3.748 -5.241 1.00 95.25 123 GLY A N 1
ATOM 864 C CA . GLY A 1 123 ? -7.479 -4.670 -5.907 1.00 95.25 123 GLY A CA 1
ATOM 865 C C . GLY A 1 123 ? -8.233 -5.545 -4.919 1.00 95.25 123 GLY A C 1
ATOM 866 O O . GLY A 1 123 ? -7.955 -5.545 -3.720 1.00 95.25 123 GLY A O 1
ATOM 867 N N . THR A 1 124 ? -9.203 -6.293 -5.434 1.00 95.25 124 THR A N 1
ATOM 868 C CA . THR A 1 124 ? -9.916 -7.350 -4.708 1.00 95.25 124 THR A CA 1
ATOM 869 C C . THR A 1 124 ? -9.570 -8.689 -5.325 1.00 95.25 124 THR A C 1
ATOM 871 O O . THR A 1 124 ? -9.639 -8.827 -6.546 1.00 95.25 124 THR A O 1
ATOM 874 N N . ASP A 1 125 ? -9.275 -9.694 -4.509 1.00 91.31 125 ASP A N 1
ATOM 875 C CA . ASP A 1 125 ? -9.295 -11.065 -5.010 1.00 91.31 125 ASP A CA 1
ATOM 876 C C . ASP A 1 125 ? -10.741 -11.571 -5.191 1.00 91.31 125 ASP A C 1
ATOM 878 O O . ASP A 1 125 ? -11.714 -10.921 -4.794 1.00 91.31 125 ASP A O 1
ATOM 882 N N . GLY A 1 126 ? -10.904 -12.762 -5.775 1.00 89.19 126 GLY A N 1
ATOM 883 C CA . GLY A 1 126 ? -12.221 -13.390 -5.955 1.00 89.19 126 GLY A CA 1
ATOM 884 C C . GLY A 1 126 ? -12.974 -13.687 -4.646 1.00 89.19 126 GLY A C 1
ATOM 885 O O . GLY A 1 126 ? -14.153 -14.025 -4.688 1.00 89.19 126 GLY A O 1
ATOM 886 N N . SER A 1 127 ? -12.319 -13.543 -3.489 1.00 93.06 127 SER A N 1
ATOM 887 C CA . SER A 1 127 ? -12.897 -13.687 -2.147 1.00 93.06 127 SER A CA 1
ATOM 888 C C . SER A 1 127 ? -13.176 -12.338 -1.469 1.00 93.06 127 SER A C 1
ATOM 890 O O . SER A 1 127 ? -13.446 -12.306 -0.269 1.00 93.06 127 SER A O 1
ATOM 892 N N . GLN A 1 128 ? -13.114 -11.227 -2.214 1.00 92.38 128 GLN A N 1
ATOM 893 C CA . GLN A 1 128 ? -13.281 -9.853 -1.723 1.00 92.38 128 GLN A CA 1
ATOM 894 C C . GLN A 1 128 ? -12.209 -9.394 -0.722 1.00 92.38 128 GLN A C 1
ATOM 896 O O . GLN A 1 128 ? -12.401 -8.391 -0.030 1.00 92.38 128 GLN A O 1
ATOM 901 N N . LYS A 1 129 ? -11.064 -10.080 -0.630 1.00 94.81 129 LYS A N 1
ATOM 902 C CA . LYS A 1 129 ? -9.940 -9.579 0.164 1.00 94.81 129 LYS A CA 1
ATOM 903 C C . LYS A 1 129 ? -9.230 -8.479 -0.604 1.00 94.81 129 LYS A C 1
ATOM 905 O O . LYS A 1 129 ? -8.922 -8.641 -1.784 1.00 94.81 129 LYS A O 1
ATOM 910 N N . ILE A 1 130 ? -8.948 -7.377 0.083 1.00 97.06 130 ILE A N 1
ATOM 911 C CA . ILE A 1 130 ? -8.263 -6.238 -0.523 1.00 97.06 130 ILE A CA 1
ATOM 912 C C . ILE A 1 130 ? -6.761 -6.479 -0.491 1.00 97.06 130 ILE A C 1
ATOM 914 O O . ILE A 1 130 ? -6.209 -6.818 0.556 1.00 97.06 130 ILE A O 1
ATOM 918 N N . TYR A 1 131 ? -6.100 -6.270 -1.621 1.00 97.50 131 TYR A N 1
ATOM 919 C CA . TYR A 1 131 ? -4.650 -6.326 -1.735 1.00 97.50 131 TYR A CA 1
ATOM 920 C C . TYR A 1 131 ? -4.091 -5.041 -2.338 1.00 97.50 131 TYR A C 1
ATOM 922 O O . TYR A 1 131 ? -4.797 -4.283 -3.000 1.00 97.50 131 TYR A O 1
ATOM 930 N N . LEU A 1 132 ? -2.804 -4.820 -2.101 1.00 97.19 132 LEU A N 1
ATOM 931 C CA . LEU A 1 132 ? -1.955 -3.860 -2.788 1.00 97.19 132 LEU A CA 1
ATOM 932 C C . LEU A 1 132 ? -0.949 -4.651 -3.622 1.00 97.19 132 LEU A C 1
ATOM 934 O O . LEU A 1 132 ? -0.368 -5.620 -3.126 1.00 97.19 132 LEU A O 1
ATOM 938 N N . GLY A 1 133 ? -0.731 -4.247 -4.870 1.00 95.56 133 GLY A N 1
ATOM 939 C CA . GLY A 1 133 ? 0.276 -4.884 -5.714 1.00 95.56 133 GLY A CA 1
ATOM 940 C C . GLY A 1 133 ? 0.540 -4.157 -7.022 1.00 95.56 133 GLY A C 1
ATOM 941 O O . GLY A 1 133 ? 0.060 -3.042 -7.237 1.00 95.56 133 GLY A O 1
ATOM 942 N N . CYS A 1 134 ? 1.328 -4.807 -7.873 1.00 93.81 134 CYS A N 1
ATOM 943 C CA . CYS A 1 134 ? 1.712 -4.304 -9.187 1.00 93.81 134 CYS A CA 1
ATOM 944 C C . CYS A 1 134 ? 0.611 -4.586 -10.224 1.00 93.81 134 CYS A C 1
ATOM 946 O O . CYS A 1 134 ? 0.063 -5.690 -10.269 1.00 93.81 134 CYS A O 1
ATOM 948 N N . GLN A 1 135 ? 0.290 -3.603 -11.065 1.00 92.31 135 GLN A N 1
ATOM 949 C CA . GLN A 1 135 ? -0.693 -3.693 -12.151 1.00 92.31 135 GLN A CA 1
ATOM 950 C C . GLN A 1 135 ? -0.198 -2.956 -13.407 1.00 92.31 135 GLN A C 1
ATOM 952 O O . GLN A 1 135 ? 0.737 -2.157 -13.344 1.00 92.31 135 GLN A O 1
ATOM 957 N N . GLN A 1 136 ? -0.805 -3.226 -14.570 1.00 88.12 136 GLN A N 1
ATOM 958 C CA . GLN A 1 136 ? -0.475 -2.505 -15.814 1.00 88.12 136 GLN A CA 1
ATOM 959 C C . GLN A 1 136 ? -0.997 -1.061 -15.793 1.00 88.12 136 GLN A C 1
ATOM 961 O O . GLN A 1 136 ? -0.319 -0.133 -16.238 1.00 88.12 136 GLN A O 1
ATOM 966 N N . ASP A 1 137 ? -2.179 -0.874 -15.214 1.00 84.31 137 ASP A N 1
ATOM 967 C CA . ASP A 1 137 ? -2.799 0.425 -14.989 1.00 84.31 137 ASP A CA 1
ATOM 968 C C . ASP A 1 137 ? -2.623 0.877 -13.534 1.00 84.31 137 ASP A C 1
ATOM 970 O O . ASP A 1 137 ? -2.240 0.101 -12.662 1.00 84.31 137 ASP A O 1
ATOM 974 N N . GLY A 1 138 ? -2.862 2.165 -13.276 1.00 83.75 138 GLY A N 1
ATOM 975 C CA . GLY A 1 138 ? -2.740 2.756 -11.941 1.00 83.75 138 GLY A CA 1
ATOM 976 C C . GLY A 1 138 ? -1.938 4.053 -11.927 1.00 83.75 138 GLY A C 1
ATOM 977 O O . GLY A 1 138 ? -1.798 4.740 -12.950 1.00 83.75 138 GLY A O 1
ATOM 978 N N . ASN A 1 139 ? -1.395 4.386 -10.755 1.00 86.81 139 ASN A N 1
ATOM 979 C CA . ASN A 1 139 ? -0.628 5.609 -10.522 1.00 86.81 139 ASN A CA 1
ATOM 980 C C . ASN A 1 139 ? 0.779 5.287 -9.990 1.00 86.81 139 ASN A C 1
ATOM 982 O O . ASN A 1 139 ? 0.979 4.316 -9.262 1.00 86.81 139 ASN A O 1
ATOM 986 N N . THR A 1 140 ? 1.765 6.095 -10.375 1.00 86.81 140 THR A N 1
ATOM 987 C CA . THR A 1 140 ? 3.167 5.934 -9.962 1.00 86.81 140 THR A CA 1
ATOM 988 C C . THR A 1 140 ? 3.502 6.694 -8.686 1.00 86.81 140 THR A C 1
ATOM 990 O O . THR A 1 140 ? 4.427 6.307 -7.978 1.00 86.81 140 THR A O 1
ATOM 993 N N . ASP A 1 141 ? 2.746 7.748 -8.378 1.00 93.75 141 ASP A N 1
ATOM 994 C CA . ASP A 1 141 ? 3.127 8.721 -7.354 1.00 93.75 141 ASP A CA 1
ATOM 995 C C . ASP A 1 141 ? 2.154 8.705 -6.180 1.00 93.75 141 ASP A C 1
ATOM 997 O O . ASP A 1 141 ? 2.561 8.839 -5.028 1.00 93.75 141 ASP A O 1
ATOM 1001 N N . LYS A 1 142 ? 0.856 8.546 -6.449 1.00 96.12 142 LYS A N 1
ATOM 1002 C CA . LYS A 1 142 ? -0.169 8.512 -5.407 1.00 96.12 142 LYS A CA 1
ATOM 1003 C C . LYS A 1 142 ? -1.380 7.702 -5.835 1.00 96.12 142 LYS A C 1
ATOM 1005 O O . LYS A 1 142 ? -1.965 7.978 -6.875 1.00 96.12 142 LYS A O 1
ATOM 1010 N N . PHE A 1 143 ? -1.803 6.772 -4.995 1.00 96.81 143 PHE A N 1
ATOM 1011 C CA . PHE A 1 143 ? -2.983 5.947 -5.228 1.00 96.81 143 PHE A CA 1
ATOM 1012 C C . PHE A 1 143 ? -3.710 5.678 -3.912 1.00 96.81 143 PHE A C 1
ATOM 1014 O O . PHE A 1 143 ? -3.129 5.791 -2.827 1.00 96.81 143 PHE A O 1
ATOM 1021 N N . ASP A 1 144 ? -4.997 5.363 -3.994 1.00 96.50 144 ASP A N 1
ATOM 1022 C CA . ASP A 1 144 ? -5.825 5.110 -2.825 1.00 96.50 144 ASP A CA 1
ATOM 1023 C C . ASP A 1 144 ? -6.777 3.943 -3.050 1.00 96.50 144 ASP A C 1
ATOM 1025 O O . ASP A 1 144 ? -7.152 3.630 -4.174 1.00 96.50 144 ASP A O 1
ATOM 1029 N N . SER A 1 145 ? -7.173 3.293 -1.958 1.00 95.44 145 SER A N 1
ATOM 1030 C CA . SER A 1 145 ? -8.065 2.134 -2.017 1.00 95.44 145 SER A CA 1
ATOM 1031 C C . SER A 1 145 ? -9.503 2.475 -2.424 1.00 95.44 145 SER A C 1
ATOM 1033 O O . SER A 1 145 ? -10.348 1.580 -2.503 1.00 95.44 145 SER A O 1
ATOM 1035 N N . GLY A 1 146 ? -9.820 3.752 -2.662 1.00 93.06 146 GLY A N 1
ATOM 1036 C CA . GLY A 1 146 ? -11.124 4.216 -3.101 1.00 93.06 146 GLY A CA 1
ATOM 1037 C C . GLY A 1 146 ? -12.249 3.718 -2.202 1.00 93.06 146 GLY A C 1
ATOM 1038 O O . GLY A 1 146 ? -12.304 4.004 -1.008 1.00 93.06 146 GLY A O 1
ATOM 1039 N N . ARG A 1 147 ? -13.176 2.963 -2.799 1.00 93.62 147 ARG A N 1
ATOM 1040 C CA . ARG A 1 147 ? -14.336 2.374 -2.108 1.00 93.62 147 ARG A CA 1
ATOM 1041 C C . ARG A 1 147 ? -14.118 0.926 -1.668 1.00 93.62 147 ARG A C 1
ATOM 1043 O O . ARG A 1 147 ? -15.019 0.352 -1.060 1.00 93.62 147 ARG A O 1
ATOM 1050 N N . LEU A 1 148 ? -12.958 0.334 -1.957 1.00 95.19 148 LEU A N 1
ATOM 1051 C CA . LEU A 1 148 ? -12.690 -1.088 -1.722 1.00 95.19 148 LEU A CA 1
ATOM 1052 C C . LEU A 1 148 ? -12.742 -1.460 -0.233 1.00 95.19 148 LEU A C 1
ATOM 1054 O O . LEU A 1 148 ? -13.140 -2.563 0.119 1.00 95.19 148 LEU A O 1
ATOM 1058 N N . LEU A 1 149 ? -12.405 -0.523 0.658 1.00 94.19 149 LEU A N 1
ATOM 1059 C CA . LEU A 1 149 ? -12.454 -0.718 2.116 1.00 94.19 149 LEU A CA 1
ATOM 1060 C C . LEU A 1 149 ? -13.817 -0.355 2.745 1.00 94.19 149 LEU A C 1
ATOM 1062 O O . LEU A 1 149 ? -13.966 -0.336 3.974 1.00 94.19 149 LEU A O 1
ATOM 1066 N N . GLY A 1 150 ? -14.824 -0.077 1.915 1.00 91.94 150 GLY A N 1
ATOM 1067 C CA . GLY A 1 150 ? -16.148 0.373 2.332 1.00 91.94 150 GLY A CA 1
ATOM 1068 C C . GLY A 1 150 ? -16.234 1.880 2.591 1.00 91.94 150 GLY A C 1
ATOM 1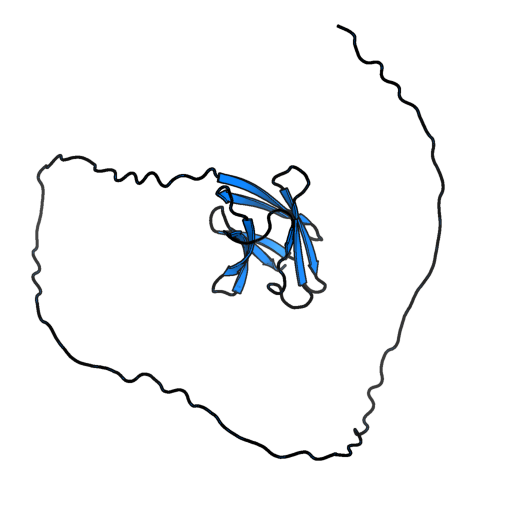069 O O . GLY A 1 150 ? -15.250 2.616 2.551 1.00 91.94 150 GLY A O 1
ATOM 1070 N N . SER A 1 151 ? -17.452 2.360 2.848 1.00 91.94 151 SER A N 1
ATOM 1071 C CA . SER A 1 151 ? -17.708 3.788 3.062 1.00 91.94 151 SER A CA 1
ATOM 1072 C C . SER A 1 151 ? -16.994 4.308 4.314 1.00 91.94 151 SER A C 1
ATOM 1074 O O . SER A 1 151 ? -17.153 3.748 5.396 1.00 91.94 151 SER A O 1
ATOM 1076 N N . GLY A 1 152 ? -16.244 5.403 4.172 1.00 89.44 152 GLY A N 1
ATOM 1077 C CA . GLY A 1 152 ? -15.567 6.077 5.287 1.00 89.44 152 GLY A CA 1
ATOM 1078 C C . GLY A 1 152 ? -14.224 5.472 5.706 1.00 89.44 152 GLY A C 1
ATOM 1079 O O . GLY A 1 152 ? -13.631 5.961 6.665 1.00 89.44 152 GLY A O 1
ATOM 1080 N N . ASN A 1 153 ? -13.731 4.452 4.993 1.00 94.06 153 ASN A N 1
ATOM 1081 C CA . ASN A 1 153 ? -12.401 3.890 5.206 1.00 94.06 153 ASN A CA 1
ATOM 1082 C C . ASN A 1 153 ? -11.600 3.963 3.907 1.00 94.06 153 ASN A C 1
ATOM 1084 O O . ASN A 1 153 ? -12.075 3.536 2.859 1.00 94.06 153 ASN A O 1
ATOM 1088 N N . LYS A 1 154 ? -10.373 4.463 3.985 1.00 95.38 154 LYS A N 1
ATOM 1089 C CA . LYS A 1 154 ? -9.478 4.604 2.841 1.00 95.38 154 LYS A CA 1
ATOM 1090 C C . LYS A 1 154 ? -8.035 4.445 3.301 1.00 95.38 154 LYS A C 1
ATOM 1092 O O . LYS A 1 154 ? -7.678 4.846 4.406 1.00 95.38 154 LYS A O 1
ATOM 1097 N N . VAL A 1 155 ? -7.203 3.861 2.454 1.00 96.75 155 VAL A N 1
ATOM 1098 C CA . VAL A 1 155 ? -5.750 3.877 2.619 1.00 96.75 155 VAL A CA 1
ATOM 1099 C C . VAL A 1 155 ? -5.175 4.596 1.415 1.00 96.75 155 VAL A C 1
ATOM 1101 O O . VAL A 1 155 ? -5.433 4.192 0.286 1.00 96.75 155 VAL A O 1
ATOM 1104 N N . THR A 1 156 ? -4.424 5.664 1.664 1.00 97.50 156 THR A N 1
ATOM 1105 C CA . THR A 1 156 ? -3.799 6.484 0.623 1.00 97.50 156 THR A CA 1
ATOM 1106 C C . THR A 1 156 ? -2.294 6.280 0.677 1.00 97.50 156 THR A C 1
ATOM 1108 O O . THR A 1 156 ? -1.683 6.610 1.690 1.00 97.50 156 THR A O 1
ATOM 1111 N N . CYS A 1 157 ? -1.686 5.780 -0.395 1.00 98.00 157 CYS A N 1
ATOM 1112 C CA . CYS A 1 157 ? -0.242 5.595 -0.518 1.00 98.00 157 CYS A CA 1
ATOM 1113 C C . CYS A 1 157 ? 0.360 6.681 -1.412 1.00 98.00 157 CYS A C 1
ATOM 1115 O O . CYS A 1 157 ? -0.118 6.911 -2.519 1.00 98.00 157 CYS A O 1
ATOM 1117 N N . THR A 1 158 ? 1.404 7.358 -0.932 1.00 97.81 158 THR A N 1
ATOM 1118 C CA . THR A 1 158 ? 2.108 8.428 -1.655 1.00 97.81 158 THR A CA 1
ATOM 1119 C C . THR A 1 158 ? 3.601 8.128 -1.709 1.00 97.81 158 THR A C 1
ATOM 1121 O O . THR A 1 158 ? 4.211 7.830 -0.683 1.00 97.81 158 THR A O 1
ATOM 1124 N N . LEU A 1 159 ? 4.191 8.204 -2.897 1.00 96.56 159 LEU A N 1
ATOM 1125 C CA . LEU A 1 159 ? 5.615 8.013 -3.122 1.00 96.56 159 LEU A CA 1
ATOM 1126 C C . LEU A 1 159 ? 6.400 9.109 -2.397 1.00 96.56 159 LEU A C 1
ATOM 1128 O O . LEU A 1 159 ? 6.148 10.302 -2.572 1.00 96.56 159 LEU A O 1
ATOM 1132 N N . GLN A 1 160 ? 7.380 8.711 -1.594 1.00 96.31 160 GLN A N 1
ATOM 1133 C CA . GLN A 1 160 ? 8.319 9.646 -0.995 1.00 96.31 160 GLN A CA 1
ATOM 1134 C C . GLN A 1 160 ? 9.356 10.061 -2.047 1.00 96.31 160 GLN A C 1
ATOM 1136 O O . GLN A 1 160 ? 9.946 9.212 -2.722 1.00 96.31 160 GLN A O 1
ATOM 1141 N N . SER A 1 161 ? 9.572 11.370 -2.193 1.00 90.56 161 SER A N 1
ATOM 1142 C CA . SER A 1 161 ? 10.367 11.981 -3.266 1.00 90.56 161 SER A CA 1
ATOM 1143 C C . SER A 1 161 ? 11.697 11.271 -3.537 1.00 90.56 161 SER A C 1
ATOM 1145 O O . SER A 1 161 ? 12.523 11.130 -2.638 1.00 90.56 161 SER A O 1
ATOM 1147 N N . ASN A 1 162 ? 11.929 10.900 -4.801 1.00 80.06 162 ASN A N 1
ATOM 1148 C CA . ASN A 1 162 ? 13.149 10.241 -5.296 1.00 80.06 162 ASN A CA 1
ATOM 1149 C C . ASN A 1 162 ? 13.487 8.892 -4.628 1.00 80.06 162 ASN A C 1
ATOM 1151 O O . ASN A 1 162 ? 14.651 8.491 -4.609 1.00 80.06 162 ASN A O 1
ATOM 1155 N N . THR A 1 163 ? 12.497 8.181 -4.085 1.00 90.31 163 THR A N 1
ATOM 1156 C CA . THR A 1 163 ? 12.687 6.845 -3.494 1.00 90.31 163 THR A CA 1
ATOM 1157 C C . THR A 1 163 ? 11.848 5.780 -4.210 1.00 90.31 163 THR A C 1
ATOM 1159 O O . THR A 1 163 ? 11.130 6.077 -5.161 1.00 90.31 163 THR A O 1
ATOM 1162 N N . THR A 1 164 ? 11.936 4.525 -3.761 1.00 94.19 164 THR A N 1
ATOM 1163 C CA . THR A 1 164 ? 10.977 3.451 -4.089 1.00 94.19 164 THR A CA 1
ATOM 1164 C C . THR A 1 164 ? 10.031 3.163 -2.921 1.00 94.19 164 THR A C 1
ATOM 1166 O O . THR A 1 164 ? 9.443 2.085 -2.829 1.00 94.19 164 THR A O 1
ATOM 1169 N N . THR A 1 165 ? 9.908 4.123 -2.005 1.00 97.00 165 THR A N 1
ATOM 1170 C CA . THR A 1 165 ? 9.148 3.984 -0.771 1.00 97.00 165 THR A CA 1
ATOM 1171 C C . THR A 1 165 ? 7.852 4.768 -0.865 1.00 97.00 165 THR A C 1
ATOM 1173 O O . THR A 1 165 ? 7.864 5.978 -1.073 1.00 97.00 165 THR A O 1
ATOM 1176 N N . PHE A 1 166 ? 6.737 4.093 -0.636 1.00 97.81 166 PHE A N 1
ATOM 1177 C CA . PHE A 1 166 ? 5.434 4.705 -0.458 1.00 97.81 166 PHE A CA 1
ATOM 1178 C C . PHE A 1 166 ? 5.108 4.828 1.024 1.00 97.81 166 PHE A C 1
ATOM 1180 O O . PHE A 1 166 ? 5.230 3.874 1.794 1.00 97.81 166 PHE A O 1
ATOM 1187 N N . GLU A 1 167 ? 4.641 6.004 1.414 1.00 97.88 167 GLU A N 1
ATOM 1188 C CA . GLU A 1 167 ? 4.001 6.225 2.698 1.00 97.88 167 GLU A CA 1
ATOM 1189 C C . GLU A 1 167 ? 2.491 6.061 2.541 1.00 97.88 167 GLU A C 1
ATOM 1191 O O . GLU A 1 167 ? 1.847 6.811 1.810 1.00 97.88 167 GLU A O 1
ATOM 1196 N N . CYS A 1 168 ? 1.933 5.066 3.223 1.00 97.81 168 CYS A N 1
ATOM 1197 C CA . CYS A 1 168 ? 0.516 4.750 3.221 1.00 97.81 168 CYS A CA 1
ATOM 1198 C C . CYS A 1 168 ? -0.133 5.247 4.511 1.00 97.81 168 CYS A C 1
ATOM 1200 O O . CYS A 1 168 ? 0.273 4.857 5.601 1.00 97.81 168 CYS A O 1
ATOM 1202 N N . VAL A 1 169 ? -1.159 6.082 4.407 1.00 96.69 169 VAL A N 1
ATOM 1203 C CA . VAL A 1 169 ? -1.889 6.633 5.553 1.00 96.69 169 VAL A CA 1
ATOM 1204 C C . VAL A 1 169 ? -3.281 6.024 5.600 1.00 96.69 169 VAL A C 1
ATOM 1206 O O . VAL A 1 169 ? -4.003 6.027 4.602 1.00 96.69 169 VAL A O 1
ATOM 1209 N N . VAL A 1 170 ? -3.657 5.501 6.767 1.00 94.81 170 VAL A N 1
ATOM 1210 C CA . VAL A 1 170 ? -5.012 5.010 7.025 1.00 94.81 170 VAL A CA 1
ATOM 1211 C C . VAL A 1 170 ? -5.921 6.192 7.370 1.00 94.81 170 VAL A C 1
ATOM 1213 O O . VAL A 1 170 ? -5.828 6.769 8.449 1.00 94.81 170 VAL A O 1
ATOM 1216 N N . GLU A 1 171 ? -6.832 6.522 6.463 1.00 93.25 171 GLU A N 1
ATOM 1217 C CA . GLU A 1 171 ? -7.923 7.476 6.656 1.00 93.25 171 GLU A CA 1
ATOM 1218 C C . GLU A 1 171 ? -9.206 6.684 6.946 1.00 93.25 171 GLU A C 1
ATOM 1220 O O . GLU A 1 171 ? -9.975 6.345 6.047 1.00 93.25 171 GLU A O 1
ATOM 1225 N N . SER A 1 172 ? -9.413 6.313 8.207 1.00 87.88 172 SER A N 1
ATOM 1226 C CA . SER A 1 172 ? -10.519 5.448 8.622 1.00 87.88 172 SER A CA 1
ATOM 1227 C C . SER A 1 172 ? -11.117 5.925 9.936 1.00 87.88 172 SER A C 1
ATOM 1229 O O . SER A 1 172 ? -10.389 6.271 10.866 1.00 87.88 172 SER A O 1
ATOM 1231 N N . THR A 1 173 ? -12.446 5.927 10.020 1.00 81.88 173 THR A N 1
ATOM 1232 C CA . THR A 1 173 ? -13.182 6.300 11.238 1.00 81.88 173 THR A CA 1
ATOM 1233 C C . THR A 1 173 ? -13.597 5.096 12.077 1.00 81.88 173 THR A C 1
ATOM 1235 O O . THR A 1 173 ? -13.921 5.259 13.250 1.00 81.88 173 THR A O 1
ATOM 1238 N N . THR A 1 174 ? -13.599 3.891 11.494 1.00 88.25 174 THR A N 1
ATOM 1239 C CA . THR A 1 174 ? -14.205 2.700 12.122 1.00 88.25 174 THR A CA 1
ATOM 1240 C C . THR A 1 174 ? -13.282 1.495 12.218 1.00 88.25 174 THR A C 1
ATOM 1242 O O . THR A 1 174 ? -13.518 0.614 13.040 1.00 88.25 174 THR A O 1
ATOM 1245 N N . LYS A 1 175 ? -12.242 1.432 11.385 1.00 91.12 175 LYS A N 1
ATOM 1246 C CA . LYS A 1 175 ? -11.362 0.266 11.264 1.00 91.12 175 LYS A CA 1
ATOM 1247 C C . LYS A 1 175 ? -9.898 0.652 11.341 1.00 91.12 175 LYS A C 1
ATOM 1249 O O . LYS A 1 175 ? -9.509 1.734 10.905 1.00 91.12 175 LYS A O 1
ATOM 1254 N N . THR A 1 176 ? -9.073 -0.265 11.819 1.00 92.81 176 THR A N 1
ATOM 1255 C CA . THR A 1 176 ? -7.622 -0.158 11.670 1.00 92.81 176 THR A CA 1
ATOM 1256 C C . THR A 1 176 ? -7.125 -1.256 10.748 1.00 92.81 176 THR A C 1
ATOM 1258 O O . THR A 1 176 ? -7.719 -2.330 10.683 1.00 92.81 176 THR A O 1
ATOM 1261 N N . TYR A 1 177 ? -6.067 -0.959 10.002 1.00 94.56 177 TYR A N 1
ATOM 1262 C CA . TYR A 1 177 ? -5.519 -1.860 8.997 1.00 94.56 177 TYR A CA 1
ATOM 1263 C C . TYR A 1 177 ? -4.037 -2.094 9.252 1.00 94.56 177 TYR A C 1
ATOM 1265 O O . TYR A 1 177 ? -3.360 -1.247 9.839 1.00 94.56 177 TYR A O 1
ATOM 1273 N N . LYS A 1 178 ? -3.544 -3.233 8.774 1.00 96.31 178 LYS A N 1
ATOM 1274 C CA . LYS A 1 178 ? -2.120 -3.559 8.665 1.00 96.31 178 LYS A CA 1
ATOM 1275 C C . LYS A 1 178 ? -1.855 -4.308 7.364 1.00 96.31 178 LYS A C 1
ATOM 1277 O O . LYS A 1 178 ? -2.773 -4.891 6.786 1.00 96.31 178 LYS A O 1
ATOM 1282 N N . PHE A 1 179 ? -0.595 -4.349 6.945 1.00 97.19 179 PHE A N 1
ATOM 1283 C CA . PHE A 1 179 ? -0.182 -5.319 5.937 1.00 97.19 179 PHE A CA 1
ATOM 1284 C C . PHE A 1 179 ? -0.255 -6.736 6.514 1.00 97.19 179 PHE A C 1
ATOM 1286 O O . PHE A 1 179 ? 0.245 -7.003 7.610 1.00 97.19 179 PHE A O 1
ATOM 1293 N N . GLY A 1 180 ? -0.942 -7.605 5.782 1.00 96.19 180 GLY A N 1
ATOM 1294 C CA . GLY A 1 180 ? -1.235 -8.982 6.135 1.00 96.19 180 GLY A CA 1
ATOM 1295 C C . GLY A 1 180 ? -0.359 -9.974 5.383 1.00 96.19 180 GLY A C 1
ATOM 1296 O O . GLY A 1 180 ? 0.846 -9.779 5.207 1.00 96.19 180 GLY A O 1
ATOM 1297 N N . GLN A 1 181 ? -0.978 -11.064 4.939 1.00 96.38 181 GLN A N 1
ATOM 1298 C CA . GLN A 1 181 ? -0.300 -12.101 4.170 1.00 96.38 181 GLN A CA 1
ATOM 1299 C C . GLN A 1 181 ? 0.184 -11.571 2.809 1.00 96.38 181 GLN A C 1
ATOM 1301 O O . GLN A 1 181 ? -0.521 -10.822 2.132 1.00 96.38 181 GLN A O 1
ATOM 1306 N N . LYS A 1 182 ? 1.376 -12.001 2.383 1.00 95.50 182 LYS A N 1
ATOM 1307 C CA . LYS A 1 182 ? 1.849 -11.831 1.004 1.00 95.50 182 LYS A CA 1
ATOM 1308 C C . LYS A 1 182 ? 1.439 -13.018 0.141 1.00 95.50 182 LYS A C 1
ATOM 1310 O O . LYS A 1 182 ? 1.473 -14.158 0.608 1.00 95.50 182 LYS A O 1
ATOM 1315 N N . TYR A 1 183 ? 1.117 -12.752 -1.119 1.00 92.00 183 TYR A N 1
ATOM 1316 C CA . TYR A 1 183 ? 0.961 -13.781 -2.141 1.00 92.00 183 TYR A CA 1
ATOM 1317 C C . TYR A 1 183 ? 2.034 -13.576 -3.208 1.00 92.00 183 TYR A C 1
ATOM 1319 O O . TYR A 1 183 ? 2.005 -12.595 -3.951 1.00 92.00 183 TYR A O 1
ATOM 1327 N N . GLY A 1 184 ? 3.023 -14.472 -3.219 1.00 91.50 184 GLY A N 1
ATOM 1328 C CA . GLY A 1 184 ? 4.254 -14.271 -3.980 1.00 91.50 184 GLY A CA 1
ATOM 1329 C C . GLY A 1 184 ? 5.003 -13.007 -3.542 1.00 91.50 184 GLY A C 1
ATOM 1330 O O . GLY A 1 184 ? 4.936 -12.587 -2.380 1.00 91.50 184 GLY A O 1
ATOM 1331 N N . ASP A 1 185 ? 5.706 -12.393 -4.491 1.00 92.56 185 ASP A N 1
ATOM 1332 C CA . ASP A 1 185 ? 6.463 -11.161 -4.258 1.00 92.56 185 ASP A CA 1
ATOM 1333 C C . ASP A 1 185 ? 5.723 -9.891 -4.696 1.00 92.56 185 ASP A C 1
ATOM 1335 O O . ASP A 1 185 ? 6.147 -8.796 -4.325 1.00 92.56 185 ASP A O 1
ATOM 1339 N N . GLU A 1 186 ? 4.612 -10.038 -5.418 1.00 93.00 186 GLU A N 1
ATOM 1340 C CA . GLU A 1 186 ? 3.923 -8.964 -6.151 1.00 93.00 186 GLU A CA 1
ATOM 1341 C C . GLU A 1 186 ? 2.699 -8.401 -5.412 1.00 93.00 186 GLU A C 1
ATOM 1343 O O . GLU A 1 186 ? 2.272 -7.280 -5.693 1.00 93.00 186 GLU A O 1
ATOM 1348 N N . TYR A 1 187 ? 2.146 -9.149 -4.448 1.00 94.62 187 TYR A N 1
ATOM 1349 C CA . TYR A 1 187 ? 0.908 -8.781 -3.761 1.00 94.62 187 TYR A CA 1
ATOM 1350 C C . TYR A 1 187 ? 1.018 -8.911 -2.244 1.00 94.62 187 TYR A C 1
ATOM 1352 O O . TYR A 1 187 ? 1.604 -9.853 -1.700 1.00 94.62 187 TYR A O 1
ATOM 1360 N N . VAL A 1 188 ? 0.377 -7.979 -1.547 1.00 97.88 188 VAL A N 1
ATOM 1361 C CA . VAL A 1 188 ? 0.190 -8.007 -0.097 1.00 97.88 188 VAL A CA 1
ATOM 1362 C C . VAL A 1 188 ? -1.253 -7.666 0.245 1.00 97.88 188 VAL A C 1
ATOM 1364 O O . VAL A 1 188 ? -1.795 -6.666 -0.219 1.00 97.88 188 VAL A O 1
ATOM 1367 N N . TYR A 1 189 ? -1.883 -8.490 1.074 1.00 97.75 189 TYR A N 1
ATOM 1368 C CA . TYR A 1 189 ? -3.242 -8.245 1.541 1.00 97.75 189 TYR A CA 1
ATOM 1369 C C . TYR A 1 189 ? -3.277 -7.190 2.648 1.00 97.75 189 TYR A C 1
ATOM 1371 O O . TYR A 1 189 ? -2.335 -7.055 3.432 1.00 97.75 189 TYR A O 1
ATOM 1379 N N . LEU A 1 190 ? -4.382 -6.451 2.733 1.00 96.69 190 LEU A N 1
ATOM 1380 C CA . LEU A 1 190 ? -4.694 -5.618 3.888 1.00 96.69 190 LEU A CA 1
ATOM 1381 C C . LEU A 1 190 ? -5.601 -6.386 4.843 1.00 96.69 190 LEU A C 1
ATOM 1383 O O . LEU A 1 190 ? -6.729 -6.735 4.499 1.00 96.69 190 LEU A O 1
ATOM 1387 N N . ASP A 1 191 ? -5.124 -6.569 6.070 1.00 95.56 191 ASP A N 1
ATOM 1388 C CA . ASP A 1 191 ? -5.908 -7.172 7.140 1.00 95.56 191 ASP A CA 1
ATOM 1389 C C . ASP A 1 191 ? -6.533 -6.082 8.007 1.00 95.56 191 ASP A C 1
ATOM 1391 O O . ASP A 1 191 ? -5.901 -5.068 8.320 1.00 95.56 191 ASP A O 1
ATOM 1395 N N . THR A 1 192 ? -7.777 -6.314 8.425 1.00 93.75 192 THR A N 1
ATOM 1396 C CA . THR A 1 192 ? -8.413 -5.508 9.473 1.00 93.75 192 THR A CA 1
ATOM 1397 C C . THR A 1 192 ? -7.964 -6.028 10.837 1.00 93.75 192 THR A C 1
ATOM 1399 O O . THR A 1 192 ? -7.858 -7.241 11.030 1.00 93.75 192 THR A O 1
ATOM 1402 N N . LEU A 1 193 ? -7.685 -5.112 11.761 1.00 89.00 193 LEU A N 1
ATOM 1403 C CA . LEU A 1 193 ? -7.354 -5.398 13.158 1.00 89.00 193 LEU A CA 1
ATOM 1404 C C . LEU A 1 193 ? -8.569 -5.246 14.071 1.00 89.00 193 LEU A C 1
ATOM 1406 O O . LEU A 1 193 ? -9.367 -4.312 13.815 1.00 89.00 193 LEU A O 1
#

pLDDT: mean 70.5, std 24.46, range [33.28, 98.0]

Radius of gyration: 32.75 Å; chains: 1; bounding box: 94×88×56 Å

Foldseek 3Di:
DDDDDDDDDDDDDDDDDDDDDDDDDDDDDDDDDDDDDDDDDDDDDDDDDDDDDDDDDDDDDDDDDDDDDDDDDDDDDDDDDDDPPPPPVPVQADKDKAKEWEDDPDIDIDIAIDGPQWAWAWDADPVLFIKIFTDNDDDHAKYKNPCSVHPQWMWIWGDDPPDSYTYIYIRHDPWDWDFDDDDPRTMTTIDTD